Protein 8DLD (pdb70)

Structure (mmCIF, N/CA/C/O backbone):
data_8DLD
#
_entry.id   8DLD
#
_cell.length_a   62.550
_cell.length_b   49.880
_cell.length_c   76.820
_cell.angle_alpha   90.000
_cell.angle_beta   110.870
_cell.angle_gamma   90.000
#
_symmetry.space_group_name_H-M   'C 1 2 1'
#
loop_
_entity.id
_entity.type
_entity.pdbx_description
1 polymer 'Chalcone-flavonone isomerase family protein'
2 water water
#
loop_
_atom_site.group_PDB
_atom_site.id
_atom_site.type_symbol
_atom_site.label_atom_id
_atom_site.label_alt_id
_atom_site.label_comp_id
_atom_site.label_asym_id
_atom_site.label_entity_id
_atom_site.label_seq_id
_atom_site.pdbx_PDB_ins_code
_atom_site.Cartn_x
_atom_site.Cartn_y
_atom_site.Cartn_z
_atom_site.occupancy
_atom_site.B_iso_or_equiv
_atom_site.auth_seq_id
_atom_site.auth_comp_id
_atom_site.auth_asym_id
_atom_site.auth_atom_id
_atom_site.pdbx_PDB_model_num
ATOM 1 N N . PRO A 1 10 ? -19.20034 -0.80611 2.57263 1.000 73.87126 3 PRO A N 1
ATOM 2 C CA . PRO A 1 10 ? -19.28314 0.61952 2.25842 1.000 77.43675 3 PRO A CA 1
ATOM 3 C C . PRO A 1 10 ? -17.97682 1.33328 2.54413 1.000 68.26486 3 PRO A C 1
ATOM 4 O O . PRO A 1 10 ? -16.90815 0.73046 2.49111 1.000 68.26633 3 PRO A O 1
ATOM 8 N N . GLN A 1 11 ? -18.08915 2.62541 2.84205 1.000 56.34938 4 GLN A N 1
ATOM 9 C CA . GLN A 1 11 ? -16.96087 3.43907 3.25376 1.000 50.69971 4 GLN A CA 1
ATOM 10 C C . GLN A 1 11 ? -16.95642 3.71040 4.75652 1.000 49.50539 4 GLN A C 1
ATOM 11 O O . GLN A 1 11 ? -15.93463 4.13105 5.29863 1.000 40.15755 4 GLN A O 1
ATOM 17 N N . VAL A 1 12 ? -18.06380 3.47173 5.44530 1.000 55.90307 5 VAL A N 1
ATOM 18 C CA . VAL A 1 12 ? -18.16339 3.74987 6.87410 1.000 45.79367 5 VAL A CA 1
ATOM 19 C C . VAL A 1 12 ? -18.92474 2.60856 7.52349 1.000 47.58984 5 VAL A C 1
ATOM 20 O O . VAL A 1 12 ? -19.86941 2.06396 6.94145 1.000 49.66330 5 VAL A O 1
ATOM 32 N N . VAL A 1 13 ? -18.49470 2.23310 8.71961 1.000 50.23510 6 VAL A N 1
ATOM 33 C CA . VAL A 1 13 ? -19.04603 1.11012 9.46787 1.000 46.29151 6 VAL A CA 1
ATOM 34 C C . VAL A 1 13 ? -19.38089 1.61397 10.86460 1.000 42.28177 6 VAL A C 1
ATOM 35 O O . VAL A 1 13 ? -18.64655 2.43631 11.42751 1.000 41.38720 6 VAL A O 1
ATOM 48 N N . LYS A 1 14 ? -20.49606 1.13216 11.41259 1.000 48.43204 7 LYS A N 1
ATOM 49 C CA . LYS A 1 14 ? -20.91276 1.47287 12.76551 1.000 47.74201 7 LYS A CA 1
ATOM 50 C C . LYS A 1 14 ? -20.31710 0.45740 13.73110 1.000 42.71879 7 LYS A C 1
ATOM 51 O O . LYS A 1 14 ? -20.56678 -0.74700 13.60428 1.000 42.29819 7 LYS A O 1
ATOM 59 N N . VAL A 1 15 ? -19.53317 0.94015 14.69127 1.000 39.71814 8 VAL A N 1
ATOM 60 C CA . VAL A 1 15 ? -18.98868 0.11871 15.76072 1.000 38.09921 8 VAL A CA 1
ATOM 61 C C . VAL A 1 15 ? -19.46675 0.75630 17.05540 1.000 36.17811 8 VAL A C 1
ATOM 62 O O . VAL A 1 15 ? -18.98078 1.82920 17.44621 1.000 32.29938 8 VAL A O 1
ATOM 75 N N . GLU A 1 16 ? -20.43471 0.13876 17.70844 1.000 41.29802 9 GLU A N 1
ATOM 76 C CA . GLU A 1 16 ? -21.03078 0.72912 18.90222 1.000 34.75320 9 GLU A CA 1
ATOM 77 C C . GLU A 1 16 ? -21.60153 2.10818 18.57930 1.000 36.57280 9 GLU A C 1
ATOM 78 O O . GLU A 1 16 ? -21.39828 3.08506 19.30934 1.000 35.39525 9 GLU A O 1
ATOM 90 N N . ASP A 1 17 ? -22.29619 2.17838 17.43959 1.000 38.65729 10 ASP A N 1
ATOM 91 C CA . ASP A 1 17 ? -22.95387 3.40016 16.90086 1.000 40.72929 10 ASP A CA 1
ATOM 92 C C . ASP A 1 17 ? -21.91727 4.50514 16.65636 1.000 38.63819 10 ASP A C 1
ATOM 93 O O . ASP A 1 17 ? -22.32364 5.68363 16.61253 1.000 36.58878 10 ASP A O 1
ATOM 99 N N . ILE A 1 18 ? -20.63593 4.14747 16.50102 1.000 39.01690 11 ILE A N 1
ATOM 100 C CA . ILE A 1 18 ? -19.56016 5.08646 16.21865 1.000 32.63073 11 ILE A CA 1
ATOM 101 C C . ILE A 1 18 ? -19.07155 4.80579 14.80564 1.000 32.42737 11 ILE A C 1
ATOM 102 O O . ILE A 1 18 ? -18.92843 3.65060 14.40458 1.000 36.10954 11 ILE A O 1
ATOM 118 N N . ASP A 1 19 ? -18.83115 5.86140 14.05059 1.000 38.42559 12 ASP A N 1
ATOM 119 C CA . ASP A 1 19 ? -18.38668 5.70570 12.66850 1.000 40.71801 12 ASP A CA 1
ATOM 120 C C . ASP A 1 19 ? -16.91522 5.28935 12.62712 1.000 31.26293 12 ASP A C 1
ATOM 121 O O . ASP A 1 19 ? -16.05476 5.99581 13.16206 1.000 32.01262 12 ASP A O 1
ATOM 130 N N . PHE A 1 20 ? -16.64329 4.18107 11.94695 1.000 33.07942 13 PHE A N 1
ATOM 131 C CA . PHE A 1 20 ? -15.29498 3.76032 11.60864 1.000 34.74564 13 PHE A CA 1
ATOM 132 C C . PHE A 1 20 ? -15.14967 3.68816 10.09762 1.000 33.38936 13 PHE A C 1
ATOM 133 O O . PHE A 1 20 ? -15.87815 2.94575 9.44665 1.000 37.10219 13 PHE A O 1
ATOM 150 N N . ALA A 1 21 ? -14.18780 4.42879 9.55548 1.000 32.22935 14 ALA A N 1
ATOM 151 C CA . ALA A 1 21 ? -13.90540 4.32086 8.12343 1.000 34.49486 14 ALA A CA 1
ATOM 152 C C . ALA A 1 21 ? -13.44397 2.91408 7.76243 1.000 39.79930 14 ALA A C 1
ATOM 153 O O . ALA A 1 21 ? -12.73882 2.25255 8.52466 1.000 32.09346 14 ALA A O 1
ATOM 160 N N . THR A 1 22 ? -13.80707 2.46960 6.55501 1.000 37.66755 15 THR A N 1
ATOM 161 C CA . THR A 1 22 ? -13.34979 1.15773 6.10693 1.000 34.25406 15 THR A CA 1
ATOM 162 C C . THR A 1 22 ? -11.91809 1.19292 5.59217 1.000 35.80452 15 THR A C 1
ATOM 163 O O . THR A 1 22 ? -11.26690 0.14164 5.55676 1.000 36.52657 15 THR A O 1
ATOM 174 N N . LYS A 1 23 ? -11.41464 2.36817 5.21388 1.000 38.74844 16 LYS A N 1
ATOM 175 C CA . LYS A 1 23 ? -10.01703 2.55248 4.87001 1.000 39.61051 16 LYS A CA 1
ATOM 176 C C . LYS A 1 23 ? -9.48307 3.78372 5.58765 1.000 38.28676 16 LYS A C 1
ATOM 177 O O . LYS A 1 23 ? -10.20710 4.76107 5.79016 1.000 38.47639 16 LYS A O 1
ATOM 196 N N . PHE A 1 24 ? -8.17991 3.77248 5.88200 1.000 34.94079 17 PHE A N 1
ATOM 197 C CA . PHE A 1 24 ? -7.60552 4.72398 6.83487 1.000 39.27706 17 PHE A CA 1
ATOM 198 C C . PHE A 1 24 ? -6.08959 4.73562 6.71309 1.000 33.75728 17 PHE A C 1
ATOM 199 O O . PHE A 1 24 ? -5.45640 3.69234 6.70368 1.000 32.24290 17 PHE A O 1
ATOM 216 N N . THR A 1 25 ? -5.53303 5.95019 6.63874 1.000 35.07369 18 THR A N 1
ATOM 217 C CA . THR A 1 25 ? -4.07821 6.14593 6.71183 1.000 35.27811 18 THR A CA 1
ATOM 218 C C . THR A 1 25 ? -3.74027 6.78449 8.04309 1.000 35.42473 18 THR A C 1
ATOM 219 O O . THR A 1 25 ? -4.16646 7.92020 8.27231 1.000 33.78041 18 THR A O 1
ATOM 225 N N . PRO A 1 26 ? -3.00806 6.13312 8.94529 1.000 31.47155 19 PRO A N 1
ATOM 226 C CA . PRO A 1 26 ? -2.74109 6.74758 10.25962 1.000 29.71267 19 PRO A CA 1
ATOM 227 C C . PRO A 1 26 ? -1.93765 8.02035 10.08109 1.000 33.36810 19 PRO A C 1
ATOM 228 O O . PRO A 1 26 ? -1.33743 8.22811 9.02060 1.000 33.26373 19 PRO A O 1
ATOM 239 N N . PRO A 1 27 ? -1.84507 8.84937 11.11532 1.000 29.09518 20 PRO A N 1
ATOM 240 C CA . PRO A 1 27 ? -1.04254 10.08321 11.02082 1.000 32.26666 20 PRO A CA 1
ATOM 241 C C . PRO A 1 27 ? 0.40057 9.81252 10.62633 1.000 38.78532 20 PRO A C 1
ATOM 242 O O . PRO A 1 27 ? 1.06884 8.96280 11.20373 1.000 33.04568 20 PRO A O 1
ATOM 253 N N . THR A 1 28 ? 0.87220 10.56720 9.63542 1.000 39.09767 21 THR A N 1
ATOM 254 C CA . THR A 1 28 ? 2.22000 10.49626 9.07680 1.000 38.83644 21 THR A CA 1
ATOM 255 C C . THR A 1 28 ? 2.52517 9.17200 8.38681 1.000 33.28879 21 THR A C 1
ATOM 256 O O . THR A 1 28 ? 3.68128 8.91102 8.02645 1.000 39.98740 21 THR A O 1
ATOM 267 N N . GLY A 1 29 ? 1.53104 8.32369 8.19206 1.000 35.41984 22 GLY A N 1
ATOM 268 C CA . GLY A 1 29 ? 1.78615 7.06641 7.53903 1.000 32.51241 22 GLY A CA 1
ATOM 269 C C . GLY A 1 29 ? 1.74122 7.20402 6.02293 1.000 38.28484 22 GLY A C 1
ATOM 270 O O . GLY A 1 29 ? 1.10491 8.11383 5.49746 1.000 32.43482 22 GLY A O 1
ATOM 272 N N . SER A 1 30 ? 2.40796 6.26520 5.35042 1.000 35.06659 23 SER A N 1
ATOM 273 C CA . SER A 1 30 ? 2.50426 6.22903 3.89740 1.000 39.06901 23 SER A CA 1
ATOM 274 C C . SER A 1 30 ? 1.55109 5.23339 3.27276 1.000 43.48868 23 SER A C 1
ATOM 275 O O . SER A 1 30 ? 1.56064 5.07833 2.05389 1.000 42.63244 23 SER A O 1
ATOM 283 N N . THR A 1 31 ? 0.75330 4.53217 4.07078 1.000 35.42604 24 THR A N 1
ATOM 284 C CA . THR A 1 31 ? 0.09040 3.34897 3.57116 1.000 30.54929 24 THR A CA 1
ATOM 285 C C . THR A 1 31 ? -1.34730 3.28570 4.00895 1.000 37.89340 24 THR A C 1
ATOM 286 O O . THR A 1 31 ? -1.63783 3.40241 5.19699 1.000 35.42799 24 THR A O 1
ATOM 297 N N . GLU A 1 32 ? -2.21654 3.06084 3.03659 1.000 35.19885 25 GLU A N 1
ATOM 298 C CA . GLU A 1 32 ? -3.64021 2.89644 3.30746 1.000 35.34936 25 GLU A CA 1
ATOM 299 C C . GLU A 1 32 ? -3.90833 1.53768 3.93479 1.000 35.47144 25 GLU A C 1
ATOM 300 O O . GLU A 1 32 ? -3.51240 0.49166 3.39450 1.000 36.71107 25 GLU A O 1
ATOM 312 N N . LEU A 1 33 ? -4.60474 1.53189 5.07715 1.000 34.31623 26 LEU A N 1
ATOM 313 C CA . LEU A 1 33 ? -4.93596 0.28610 5.75641 1.000 31.01368 26 LEU A CA 1
ATOM 314 C C . LEU A 1 33 ? -6.43868 0.01932 5.70141 1.000 29.57778 26 LEU A C 1
ATOM 315 O O . LEU A 1 33 ? -7.26372 0.94443 5.76502 1.000 34.50083 26 LEU A O 1
ATOM 331 N N . ASP A 1 34 ? -6.79630 -1.24622 5.55370 1.000 32.68549 27 ASP A N 1
ATOM 332 C CA . ASP A 1 34 ? -8.19392 -1.61790 5.47274 1.000 32.15065 27 ASP A CA 1
ATOM 333 C C . ASP A 1 34 ? -8.67179 -1.98523 6.86631 1.000 33.15123 27 ASP A C 1
ATOM 334 O O . ASP A 1 34 ? -7.87782 -2.47862 7.65534 1.000 30.03977 27 ASP A O 1
ATOM 343 N N . LEU A 1 35 ? -9.96683 -1.83950 7.10984 1.000 32.65112 28 LEU A N 1
ATOM 344 C CA . LEU A 1 35 ? -10.60867 -2.29415 8.35557 1.000 30.51726 28 LEU A CA 1
ATOM 345 C C . LEU A 1 35 ? -10.80600 -3.79046 8.26298 1.000 34.82037 28 LEU A C 1
ATOM 346 O O . LEU A 1 35 ? -11.54387 -4.28606 7.40479 1.000 36.80229 28 LEU A O 1
ATOM 362 N N . ILE A 1 36 ? -10.10971 -4.53191 9.11328 1.000 29.43673 29 ILE A N 1
ATOM 363 C CA . ILE A 1 36 ? -10.20706 -5.98305 9.08160 1.000 28.34621 29 ILE A CA 1
ATOM 364 C C . ILE A 1 36 ? -11.28799 -6.48545 10.04459 1.000 32.58565 29 ILE A C 1
ATOM 365 O O . ILE A 1 36 ? -12.07415 -7.37566 9.69778 1.000 37.50509 29 ILE A O 1
ATOM 381 N N . GLY A 1 37 ? -11.33398 -5.95443 11.27115 1.000 33.39555 30 GLY A N 1
ATOM 382 C CA . GLY A 1 37 ? -12.30699 -6.36467 12.27301 1.000 29.41944 30 GLY A CA 1
ATOM 383 C C . GLY A 1 37 ? -12.49774 -5.26099 13.29314 1.000 30.11197 30 GLY A C 1
ATOM 384 O O . GLY A 1 37 ? -11.72079 -4.30801 13.38590 1.000 26.59913 30 GLY A O 1
ATOM 388 N N . TYR A 1 38 ? -13.57719 -5.40456 14.06081 1.000 30.26563 31 TYR A N 1
ATOM 389 C CA . TYR A 1 38 ? -13.90783 -4.39906 15.06310 1.000 23.90334 31 TYR A CA 1
ATOM 390 C C . TYR A 1 38 ? -14.66349 -5.05791 16.22006 1.000 28.57572 31 TYR A C 1
ATOM 391 O O . TYR A 1 38 ? -15.20026 -6.16462 1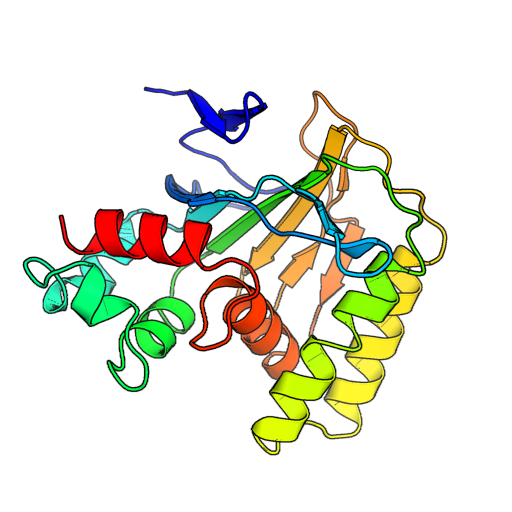6.11931 1.000 30.15468 31 TYR A O 1
ATOM 402 N N . GLY A 1 39 ? -14.66673 -4.35694 17.32745 1.000 25.11712 32 GLY A N 1
ATOM 403 C CA . GLY A 1 39 ? -15.28152 -4.87360 18.52922 1.000 24.83975 32 GLY A CA 1
ATOM 404 C C . GLY A 1 39 ? -15.20118 -3.82256 19.59925 1.000 23.69015 32 GLY A C 1
ATOM 405 O O . GLY A 1 39 ? -15.17371 -2.61777 19.33018 1.000 24.52636 32 GLY A O 1
ATOM 409 N N . ASN A 1 40 ? -15.20002 -4.28146 20.85266 1.000 27.93318 33 ASN A N 1
ATOM 410 C CA . ASN A 1 40 ? -15.21349 -3.36549 21.97886 1.000 21.11396 33 ASN A CA 1
ATOM 411 C C . ASN A 1 40 ? -14.29032 -3.90748 23.05287 1.000 23.09850 33 ASN A C 1
ATOM 412 O O . ASN A 1 40 ? -13.90699 -5.06805 23.04469 1.000 22.84315 33 ASN A O 1
ATOM 423 N N . THR A 1 41 ? -13.88388 -3.01922 23.95388 1.000 22.51819 34 THR A N 1
ATOM 424 C CA . THR A 1 41 ? -13.18379 -3.43937 25.14589 1.000 18.04521 34 THR A CA 1
ATOM 425 C C . THR A 1 41 ? -14.05468 -3.00232 26.34495 1.000 19.34186 34 THR A C 1
ATOM 426 O O . THR A 1 41 ? -14.98968 -2.21154 26.17973 1.000 22.28745 34 THR A O 1
ATOM 437 N N . GLY A 1 42 ? -13.71350 -3.50990 27.51823 1.000 21.19902 35 GLY A N 1
ATOM 438 C CA . GLY A 1 42 ? -14.58112 -3.32889 28.67151 1.000 21.41431 35 GLY A CA 1
ATOM 439 C C . GLY A 1 42 ? -13.87218 -2.73901 29.87963 1.000 24.15143 35 GLY A C 1
ATOM 440 O O . GLY A 1 42 ? -12.66336 -2.56759 29.90786 1.000 18.21011 35 GLY A O 1
ATOM 444 N N A MET A 1 43 ? -14.69206 -2.40608 30.87276 0.490 22.32098 36 MET A N 1
ATOM 445 N N B MET A 1 43 ? -14.69405 -2.41508 30.87476 0.510 22.32030 36 MET A N 1
ATOM 446 C CA A MET A 1 43 ? -14.23580 -2.04039 32.20120 0.490 21.68487 36 MET A CA 1
ATOM 447 C CA B MET A 1 43 ? -14.23981 -2.03239 32.20220 0.510 21.67922 36 MET A CA 1
ATOM 448 C C A MET A 1 43 ? -15.24061 -2.64669 33.18025 0.490 22.45131 36 MET A C 1
ATOM 449 C C B MET A 1 43 ? -15.25764 -2.62071 33.17823 0.510 22.45079 36 MET A C 1
ATOM 450 O O A MET A 1 43 ? -16.22810 -3.27018 32.77030 0.490 23.32722 36 MET A O 1
ATOM 451 O O B MET A 1 43 ? -16.26217 -3.20622 32.76826 0.510 23.34551 36 MET A O 1
ATOM 478 N N . GLU A 1 44 ? -14.97213 -2.49124 34.47097 1.000 22.89585 37 GLU A N 1
ATOM 479 C CA . GLU A 1 44 ? -15.90306 -2.97644 35.47288 1.000 22.51215 37 GLU A CA 1
ATOM 480 C C . GLU A 1 44 ? -15.96864 -1.96952 36.60503 1.000 23.99337 37 GLU A C 1
ATOM 481 O O . GLU A 1 44 ? -14.98123 -1.31010 36.91894 1.000 22.90929 37 GLU A O 1
ATOM 493 N N . ILE A 1 45 ? -17.13940 -1.89831 37.23556 1.000 23.03987 38 ILE A N 1
ATOM 494 C CA . ILE A 1 45 ? -17.29553 -1.21937 38.51104 1.000 22.86616 38 ILE A CA 1
ATOM 495 C C . ILE A 1 45 ? -17.96190 -2.22532 39.44427 1.000 25.27682 38 ILE A C 1
ATOM 496 O O . ILE A 1 45 ? -19.09455 -2.63183 39.20420 1.000 25.35057 38 ILE A O 1
ATOM 512 N N . GLU A 1 46 ? -17.24889 -2.63858 40.48727 1.000 23.75232 39 GLU A N 1
ATOM 513 C CA . GLU A 1 46 ? -17.76731 -3.56729 41.49735 1.000 27.03616 39 GLU A CA 1
ATOM 514 C C . GLU A 1 46 ? -18.45026 -4.76564 40.85475 1.000 30.03344 39 GLU A C 1
ATOM 515 O O . GLU A 1 46 ? -19.56063 -5.15260 41.21765 1.000 29.12634 39 GLU A O 1
ATOM 527 N N . THR A 1 47 ? -17.72502 -5.37762 39.92991 1.000 27.31741 40 THR A N 1
ATOM 528 C CA . THR A 1 47 ? -18.04006 -6.57068 39.13712 1.000 26.49957 40 THR A CA 1
ATOM 529 C C . THR A 1 47 ? -19.02793 -6.30480 38.01639 1.000 26.79394 40 THR A C 1
ATOM 530 O O . THR A 1 47 ? -19.22430 -7.21374 37.20129 1.000 29.38677 40 THR A O 1
ATOM 541 N N . VAL A 1 48 ? -19.56937 -5.11755 37.87562 1.000 25.66176 41 VAL A N 1
ATOM 542 C CA . VAL A 1 48 ? -20.49221 -4.87657 36.78188 1.000 25.30926 41 VAL A CA 1
ATOM 543 C C . VAL A 1 48 ? -19.71623 -4.55880 35.49521 1.000 27.86106 41 VAL A C 1
ATOM 544 O O . VAL A 1 48 ? -18.87527 -3.66185 35.47899 1.000 26.14349 41 VAL A O 1
ATOM 557 N N . GLU A 1 49 ? -20.04497 -5.25812 34.42599 1.000 25.26403 42 GLU A N 1
ATOM 558 C CA . GLU A 1 49 ? -19.35180 -5.10946 33.12950 1.000 24.20851 42 GLU A CA 1
ATOM 559 C C . GLU A 1 49 ? -19.92555 -3.93681 32.34877 1.000 27.46283 42 GLU A C 1
ATOM 560 O O . GLU A 1 49 ? -21.13778 -3.81235 32.17427 1.000 26.87776 42 GLU A O 1
ATOM 572 N N . ILE A 1 50 ? -19.04280 -3.06221 31.86855 1.000 25.74755 43 ILE A N 1
ATOM 573 C CA . ILE A 1 50 ? -19.43056 -1.84829 31.15068 1.000 24.82698 43 ILE A CA 1
ATOM 574 C C . ILE A 1 50 ? -18.57732 -1.75342 29.88016 1.000 23.04462 43 ILE A C 1
ATOM 575 O O . ILE A 1 50 ? -17.38891 -2.11005 29.88187 1.000 22.05468 43 ILE A O 1
ATOM 591 N N . ARG A 1 51 ? -19.19539 -1.30309 28.79108 1.000 22.81519 44 ARG A N 1
ATOM 592 C CA . ARG A 1 51 ? -18.46426 -1.10334 27.54053 1.000 25.72850 44 ARG A CA 1
ATOM 593 C C . ARG A 1 51 ? -17.61465 0.15975 27.66999 1.000 22.43007 44 ARG A C 1
ATOM 594 O O . ARG A 1 51 ? -18.09761 1.19758 28.11332 1.000 23.27301 44 ARG A O 1
ATOM 615 N N . PHE A 1 52 ? -16.31364 0.02199 27.37945 1.000 19.30760 45 PHE A N 1
ATOM 616 C CA . PHE A 1 52 ? -15.31670 1.06036 27.63603 1.000 18.99768 45 PHE A CA 1
ATOM 617 C C . PHE A 1 52 ? -14.84615 1.75979 26.35917 1.000 18.54154 45 PHE A C 1
ATOM 618 O O . PHE A 1 52 ? -14.77061 3.01083 26.31403 1.000 21.00800 45 PHE A O 1
ATOM 635 N N . THR A 1 53 ? -14.48679 0.98730 25.33767 1.000 21.98577 46 THR A N 1
ATOM 636 C CA . THR A 1 53 ? -14.10711 1.58464 24.08495 1.000 20.12048 46 THR A CA 1
ATOM 637 C C . THR A 1 53 ? -14.71580 0.79992 22.92595 1.000 20.23430 46 THR A C 1
ATOM 638 O O . THR A 1 53 ? -15.09340 -0.36541 23.04116 1.000 22.80700 46 THR A O 1
ATOM 649 N N . ALA A 1 54 ? -14.78217 1.47883 21.76638 1.000 22.38338 47 ALA A N 1
ATOM 650 C CA . ALA A 1 54 ? -14.97610 0.84448 20.48304 1.000 25.48718 47 ALA A CA 1
ATOM 651 C C . ALA A 1 54 ? -13.58828 0.72953 19.86843 1.000 20.67125 47 ALA A C 1
ATOM 652 O O . ALA A 1 54 ? -12.77424 1.63861 20.02422 1.000 21.53131 47 ALA A O 1
ATOM 659 N N A ILE A 1 55 ? -13.34432 -0.40377 19.20230 0.550 21.29972 48 ILE A N 1
ATOM 660 N N B ILE A 1 55 ? -13.30134 -0.37872 19.20226 0.450 21.32013 48 ILE A N 1
ATOM 661 C CA A ILE A 1 55 ? -12.05222 -0.73578 18.64094 0.550 22.60384 48 ILE A CA 1
ATOM 662 C CA B ILE A 1 55 ? -11.96440 -0.56966 18.66175 0.450 22.41688 48 ILE A CA 1
ATOM 663 C C A ILE A 1 55 ? -12.21657 -1.08526 17.17233 0.550 24.56489 48 ILE A C 1
ATOM 664 C C B ILE A 1 55 ? -12.05340 -1.18698 17.27833 0.450 24.54241 4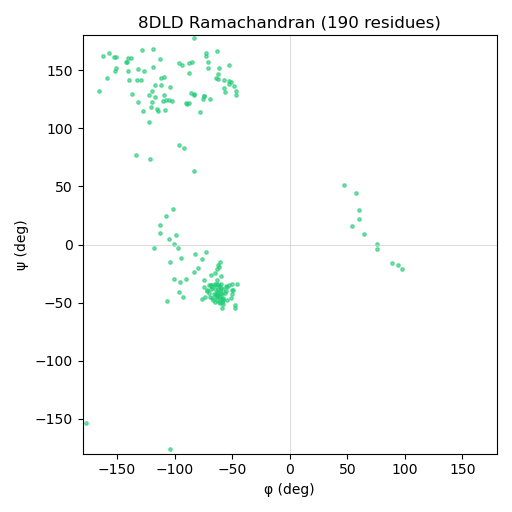8 ILE A C 1
ATOM 665 O O A ILE A 1 55 ? -13.10887 -1.85861 16.80446 0.550 24.453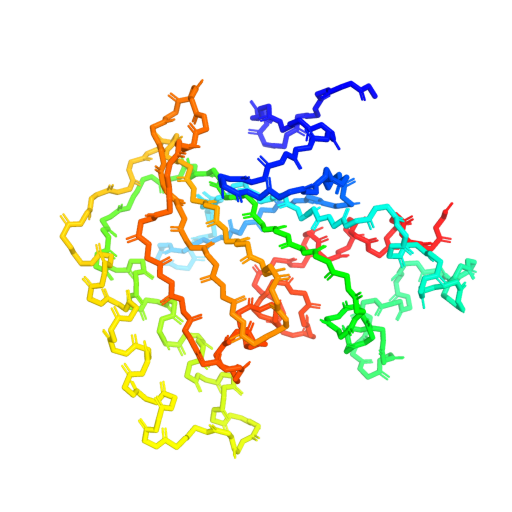85 48 ILE A O 1
ATOM 666 O O B ILE A 1 55 ? -12.72732 -2.20592 17.08557 0.450 23.35988 48 ILE A O 1
ATOM 679 N N . GLY A 1 56 ? -11.25849 -0.64286 16.36245 1.000 25.40685 49 GLY A N 1
ATOM 680 C CA . GLY A 1 56 ? -11.18465 -1.10898 14.99782 1.000 28.19798 49 GLY A CA 1
ATOM 681 C C . GLY A 1 56 ? -9.74440 -1.46962 14.65941 1.000 25.27462 49 GLY A C 1
ATOM 682 O O . GLY A 1 56 ? -8.80015 -0.70931 14.91626 1.000 23.82146 49 GLY A O 1
ATOM 686 N N . PHE A 1 57 ? -9.58436 -2.64195 14.07335 1.000 24.73911 50 PHE A N 1
ATOM 687 C CA . PHE A 1 57 ? -8.27692 -3.17275 13.72715 1.000 24.90697 50 PHE A CA 1
ATOM 688 C C . PHE A 1 57 ? -8.09185 -3.03686 12.21694 1.000 25.47712 50 PHE A C 1
ATOM 689 O O . PHE A 1 57 ? -8.92367 -3.52749 11.45179 1.000 28.71371 50 PHE A O 1
ATOM 706 N N . TYR A 1 58 ? -7.01981 -2.37297 11.82881 1.000 26.19829 51 TYR A N 1
ATOM 707 C CA . TYR A 1 58 ? -6.72087 -2.06986 10.42439 1.000 26.36442 51 TYR A CA 1
ATOM 708 C C . TYR A 1 58 ? -5.40435 -2.70670 10.01828 1.000 27.26020 51 TYR A C 1
ATOM 709 O O . TYR A 1 58 ? -4.48976 -2.85794 10.82995 1.000 25.68258 51 TYR A O 1
ATOM 727 N N . ALA A 1 59 ? -5.27065 -3.01167 8.74048 1.000 29.41117 52 ALA A N 1
ATOM 728 C CA . ALA A 1 59 ? -4.02521 -3.59463 8.29136 1.000 28.77439 52 ALA A CA 1
ATOM 729 C C . ALA A 1 59 ? -3.94515 -3.44387 6.77618 1.000 30.98572 52 ALA A C 1
ATOM 730 O O . ALA A 1 59 ? -4.94780 -3.17460 6.11346 1.000 31.41432 52 ALA A O 1
ATOM 737 N N . GLU A 1 60 ? -2.75726 -3.58096 6.25470 1.000 34.96661 53 GLU A N 1
ATOM 738 C CA . GLU A 1 60 ? -2.60902 -3.56907 4.79061 1.000 33.17436 53 GLU A CA 1
ATOM 739 C C . GLU A 1 60 ? -3.49304 -4.67460 4.21003 1.000 39.36094 53 GLU A C 1
ATOM 740 O O . GLU A 1 60 ? -3.50348 -5.80115 4.73903 1.000 37.52927 53 GLU A O 1
ATOM 752 N N . PRO A 1 61 ? -4.25791 -4.39642 3.14318 1.000 37.61819 54 PRO A N 1
ATOM 753 C CA . PRO A 1 61 ? -5.11103 -5.42893 2.54152 1.000 43.02710 54 PRO A CA 1
ATOM 754 C C . PRO A 1 61 ? -4.43359 -6.77033 2.33935 1.000 44.75904 54 PRO A C 1
ATOM 755 O O . PRO A 1 61 ? -5.09635 -7.80601 2.43660 1.000 43.62254 54 PRO A O 1
ATOM 766 N N . SER A 1 62 ? -3.12676 -6.75309 2.04067 1.000 39.21893 55 SER A N 1
ATOM 767 C CA . SER A 1 62 ? -2.41346 -7.99850 1.77840 1.000 43.19293 55 SER A CA 1
ATOM 768 C C . SER A 1 62 ? -2.41676 -8.95047 2.96124 1.000 41.71884 55 SER A C 1
ATOM 769 O O . SER A 1 62 ? -2.17049 -10.14134 2.77816 1.000 39.54911 55 SER A O 1
ATOM 777 N N . ILE A 1 63 ? -2.68770 -8.46470 4.18195 1.000 39.08728 56 ILE A N 1
ATOM 778 C CA . ILE A 1 63 ? -2.65407 -9.37667 5.31974 1.000 35.17137 56 ILE A CA 1
ATOM 779 C C . ILE A 1 63 ? -3.48881 -10.60989 5.01824 1.000 35.46702 56 ILE A C 1
ATOM 780 O O . ILE A 1 63 ? -3.15631 -11.71814 5.44805 1.000 38.12679 56 ILE A O 1
ATOM 796 N N . SER A 1 64 ? -4.57239 -10.43581 4.25964 1.000 38.21890 57 SER A N 1
ATOM 797 C CA . SER A 1 64 ? -5.38033 -11.56614 3.79805 1.000 42.28006 57 SER A CA 1
ATOM 798 C C . SER A 1 64 ? -4.54243 -12.64677 3.12857 1.000 49.49143 57 SER A C 1
ATOM 799 O O . SER A 1 64 ? -4.70792 -13.83872 3.40670 1.000 50.88580 57 SER A O 1
ATOM 807 N N . GLU A 1 65 ? -3.63834 -12.24951 2.23376 1.000 44.08135 58 GLU A N 1
ATOM 808 C CA . GLU A 1 65 ? -2.83057 -13.23621 1.52521 1.000 44.47014 58 GLU A CA 1
ATOM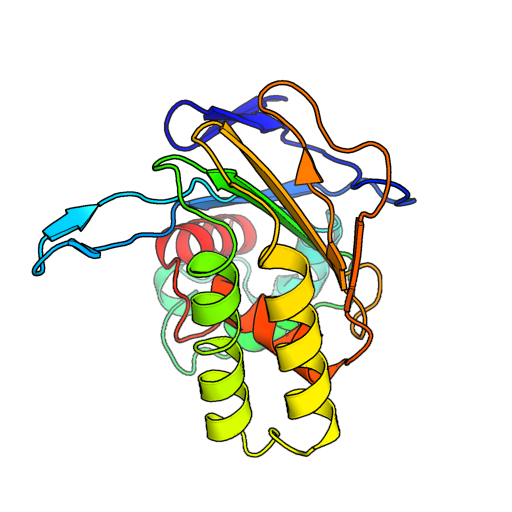 809 C C . GLU A 1 65 ? -1.75842 -13.83819 2.41520 1.000 47.32159 58 GLU A C 1
ATOM 810 O O . GLU A 1 65 ? -1.42712 -15.02192 2.28707 1.000 48.91155 58 GLU A O 1
ATOM 822 N N . HIS A 1 66 ? -1.17488 -13.03974 3.30820 1.000 43.62341 59 HIS A N 1
ATOM 823 C CA . HIS A 1 66 ? -0.22072 -13.63983 4.23124 1.000 50.80899 59 HIS A CA 1
ATOM 824 C C . HIS A 1 66 ? -0.88304 -14.73187 5.05554 1.000 42.76131 59 HIS A C 1
ATOM 825 O O . HIS A 1 66 ? -0.21473 -15.67571 5.49803 1.000 50.85221 59 HIS A O 1
ATOM 839 N N . LEU A 1 67 ? -2.19606 -14.62820 5.25712 1.000 42.25410 60 LEU A N 1
ATOM 840 C CA . LEU A 1 67 ? -2.92654 -15.59134 6.06233 1.000 41.99563 60 LEU A CA 1
ATOM 841 C C . LEU A 1 67 ? -3.80792 -16.50609 5.22159 1.000 47.52038 60 LEU A C 1
ATOM 842 O O . LEU A 1 67 ? -4.77903 -17.05475 5.74056 1.000 41.77296 60 LEU A O 1
ATOM 858 N N . GLN A 1 68 ? -3.46736 -16.69683 3.93558 1.000 49.40426 61 GLN A N 1
ATOM 859 C CA . GLN A 1 68 ? -4.26387 -17.52754 3.02671 1.000 55.92242 61 GLN A CA 1
ATOM 860 C C . GLN A 1 68 ? -4.59699 -18.89140 3.62408 1.000 46.34892 61 GLN A C 1
ATOM 861 O O . GLN A 1 68 ? -5.71651 -19.38783 3.46409 1.000 49.50374 61 GLN A O 1
ATOM 875 N N . LYS A 1 69 ? -3.63694 -19.48867 4.33512 1.000 53.18097 62 LYS A N 1
ATOM 876 C CA . LYS A 1 69 ? -3.76713 -20.85139 4.82638 1.000 49.78524 62 LYS A CA 1
ATOM 877 C C . LYS A 1 69 ? -4.93441 -21.05390 5.78115 1.000 59.05801 62 LYS A C 1
ATOM 878 O O . LYS A 1 69 ? -5.27293 -22.20402 6.08534 1.000 56.63128 62 LYS A O 1
ATOM 897 N N . TRP A 1 70 ? -5.51438 -19.97210 6.31550 1.000 57.21079 63 TRP A N 1
ATOM 898 C CA . TRP A 1 70 ? -6.64680 -20.07360 7.22717 1.000 53.11444 63 TRP A CA 1
ATOM 899 C C . TRP A 1 70 ? -7.97832 -19.93175 6.51672 1.000 53.20881 63 TRP A C 1
ATOM 900 O O . TRP A 1 70 ? -9.02173 -20.17742 7.13147 1.000 57.87870 63 TRP A O 1
ATOM 921 N N . LYS A 1 71 ? -7.96445 -19.50985 5.25434 1.000 57.97166 64 LYS A N 1
ATOM 922 C CA . LYS A 1 71 ? -9.19595 -19.41694 4.48789 1.000 61.25803 64 LYS A CA 1
ATOM 923 C C . LYS A 1 71 ? -9.93537 -20.74169 4.60043 1.000 66.00931 64 LYS A C 1
ATOM 924 O O . LYS A 1 71 ? -9.32113 -21.81096 4.62505 1.000 61.81056 64 LYS A O 1
ATOM 943 N N . GLY A 1 72 ? -11.25439 -20.66308 4.74503 1.000 71.23063 65 GLY A N 1
ATOM 944 C CA . GLY A 1 72 ? -12.07499 -21.84495 4.82448 1.000 74.86484 65 GLY A CA 1
ATOM 945 C C . GLY A 1 72 ? -12.03646 -22.58975 6.14312 1.000 80.16857 65 GLY A C 1
ATOM 946 O O . GLY A 1 72 ? -12.68920 -23.63741 6.25437 1.000 88.86262 65 GLY A O 1
ATOM 950 N N . THR A 1 73 ? -11.26550 -22.10598 7.15030 1.000 66.40911 66 THR A N 1
ATOM 951 C CA . THR A 1 73 ? -11.44614 -22.70803 8.46692 1.000 66.11248 66 THR A CA 1
ATOM 952 C C . THR A 1 73 ? -12.56559 -21.98767 9.21486 1.000 66.32741 66 THR A C 1
ATOM 953 O O . THR A 1 73 ? -12.78907 -20.79310 9.00993 1.000 64.79718 66 THR A O 1
ATOM 959 N N . PRO A 1 74 ? -13.32336 -22.67780 10.05985 1.000 69.93524 67 PRO A N 1
ATOM 960 C CA . PRO A 1 74 ? -14.30175 -21.97019 10.88973 1.000 63.47678 67 PRO A CA 1
ATOM 961 C C . PRO A 1 74 ? -13.62555 -20.90167 11.73745 1.000 58.84681 67 PRO A C 1
ATOM 962 O O . PRO A 1 74 ? -12.51907 -21.08995 12.24305 1.000 60.17455 67 PRO A O 1
ATOM 967 N N . SER A 1 75 ? -14.31378 -19.76533 11.88380 1.000 63.48813 68 SER A N 1
ATOM 968 C CA . SER A 1 75 ? -13.86351 -18.72600 12.80566 1.000 58.18813 68 SER A CA 1
ATOM 969 C C . SER A 1 75 ? -13.56315 -19.29845 14.18301 1.000 59.71753 68 SER A C 1
ATOM 970 O O . SER A 1 75 ? -12.55024 -18.94474 14.80418 1.000 53.17251 68 SER A O 1
ATOM 975 N N . SER A 1 76 ? -14.42487 -20.19401 14.67124 1.000 55.30405 69 SER A N 1
ATOM 976 C CA . SER A 1 76 ? -14.27757 -20.71866 16.02462 1.000 54.75053 69 SER A CA 1
ATOM 977 C C . SER A 1 76 ? -12.98559 -21.49803 16.18965 1.000 50.06095 69 SER A C 1
ATOM 978 O O . SER A 1 76 ? -12.42498 -21.54341 17.29140 1.000 54.91245 69 SER A O 1
ATOM 986 N N . ASN A 1 77 ? -12.51040 -22.13742 15.11797 1.000 58.16732 70 ASN A N 1
ATOM 987 C CA . ASN A 1 77 ? -11.20365 -22.77888 15.15587 1.000 55.14604 70 ASN A CA 1
ATOM 988 C C . ASN A 1 77 ? -10.10572 -21.74944 15.35940 1.000 52.10426 70 ASN A C 1
ATOM 989 O O . ASN A 1 77 ? -9.16307 -21.97268 16.12912 1.000 47.29486 70 ASN A O 1
ATOM 996 N N . LEU A 1 78 ? -10.20939 -20.61518 14.65346 1.000 50.21095 71 LEU A N 1
ATOM 997 C CA . LEU A 1 78 ? -9.11351 -19.65094 14.62205 1.000 46.67301 71 LEU A CA 1
ATOM 998 C C . LEU A 1 78 ? -8.85047 -19.07343 16.00741 1.000 39.14829 71 LEU A C 1
ATOM 999 O O . LEU A 1 78 ? -7.70030 -19.02270 16.45978 1.000 39.49042 71 LEU A O 1
ATOM 1015 N N . VAL A 1 79 ? -9.91261 -18.64204 16.69958 1.000 44.51530 72 VAL A N 1
ATOM 1016 C CA . VAL A 1 79 ? -9.73572 -17.97370 17.99190 1.000 42.57822 72 VAL A CA 1
ATOM 1017 C C . VAL A 1 79 ? -9.41804 -18.93635 19.12058 1.000 44.05654 72 VAL A C 1
ATOM 1018 O O . VAL A 1 79 ? -8.99399 -18.49891 20.19598 1.000 38.00560 72 VAL A O 1
ATOM 1031 N N . GLU A 1 80 ? -9.58565 -20.23773 18.90881 1.000 44.10118 73 GLU A N 1
ATOM 1032 C CA . GLU A 1 80 ? -9.33401 -21.19050 19.97452 1.000 50.05369 73 GLU A CA 1
ATOM 1033 C C . GLU A 1 80 ? -7.86683 -21.16746 20.38276 1.000 42.72446 73 GLU A C 1
ATOM 1034 O O . GLU A 1 80 ? -6.97843 -21.01716 19.55117 1.000 42.26390 73 GLU A O 1
ATOM 1046 N N . ASP A 1 81 ? -7.61397 -21.33502 21.68377 1.000 40.25667 74 ASP A N 1
ATOM 1047 C CA . ASP A 1 81 ? -6.23869 -21.37002 22.15710 1.000 44.20283 74 ASP A CA 1
ATOM 1048 C C . ASP A 1 81 ? -5.43292 -22.39280 21.36359 1.000 49.80071 74 ASP A C 1
ATOM 1049 O O . ASP A 1 81 ? -5.97706 -23.36688 20.84073 1.000 52.19111 74 ASP A O 1
ATOM 1058 N N . ASP A 1 82 ? -4.12320 -22.17134 21.30373 1.000 46.15439 75 ASP A N 1
ATOM 1059 C CA . ASP A 1 82 ? -3.17150 -23.06881 20.65803 1.000 50.49572 75 ASP A CA 1
ATOM 1060 C C . ASP A 1 82 ? -3.53087 -23.38550 19.21149 1.000 50.12753 75 ASP A C 1
ATOM 1061 O O . ASP A 1 82 ? -3.01704 -24.35840 18.64909 1.000 46.98013 75 ASP A O 1
ATOM 1070 N N . SER A 1 83 ? -4.42808 -22.60407 18.59927 1.000 46.92838 76 SER A N 1
ATOM 1071 C CA . SER A 1 83 ? -4.71758 -22.80365 17.17959 1.000 51.17428 76 SER A CA 1
ATOM 1072 C C . SER A 1 83 ? -3.52346 -22.42103 16.32064 1.000 48.57518 76 SER A C 1
ATOM 1073 O O . SER A 1 83 ? -3.36645 -22.92183 15.20300 1.000 46.61609 76 SER A O 1
ATOM 1081 N N . GLY A 1 84 ? -2.67124 -21.51560 16.83141 1.000 44.45837 77 GLY A N 1
ATOM 1082 C CA . GLY A 1 84 ? -1.58528 -20.94200 16.08436 1.000 41.08450 77 GLY A CA 1
ATOM 1083 C C . GLY A 1 84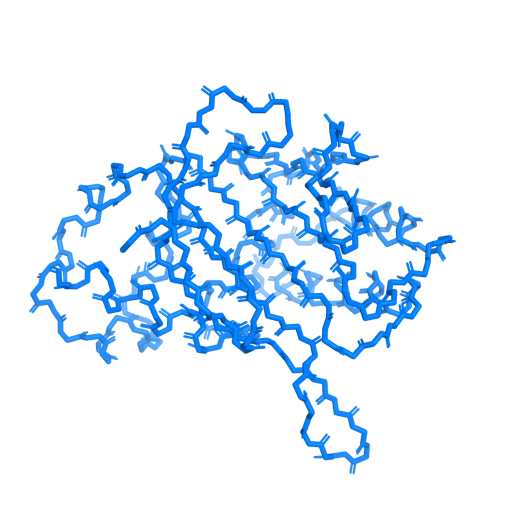 ? -1.92712 -19.68709 15.29443 1.000 36.90381 77 GLY A C 1
ATOM 1084 O O . GLY A 1 84 ? -1.01316 -18.97341 14.86733 1.000 41.24821 77 GLY A O 1
ATOM 1088 N N . PHE A 1 85 ? -3.22555 -19.41077 15.07985 1.000 36.77822 78 PHE A N 1
ATOM 1089 C CA . PHE A 1 85 ? -3.62228 -18.27896 14.24305 1.000 40.11934 78 PHE A CA 1
ATOM 1090 C C . PHE A 1 85 ? -3.18248 -16.95691 14.86267 1.000 35.21484 78 PHE A C 1
ATOM 1091 O O . PHE A 1 85 ? -2.63384 -16.08288 14.17462 1.000 36.27123 78 PHE A O 1
ATOM 1108 N N . HIS A 1 86 ? -3.40999 -16.80202 16.17265 1.000 36.61117 79 HIS A N 1
ATOM 1109 C CA . HIS A 1 86 ? -3.08408 -15.55705 16.84439 1.000 35.39338 79 HIS A CA 1
ATOM 1110 C C . HIS A 1 86 ? -1.68380 -15.09076 16.48327 1.000 29.20956 79 HIS A C 1
ATOM 1111 O O . HIS A 1 86 ? -1.49234 -13.96296 16.00518 1.000 31.86588 79 HIS A O 1
ATOM 1125 N N . LYS A 1 87 ? -0.67971 -15.95342 16.68751 1.000 32.34535 80 LYS A N 1
ATOM 1126 C CA . LYS A 1 87 ? 0.70070 -15.53803 16.46545 1.000 37.44325 80 LYS A CA 1
ATOM 1127 C C . LYS A 1 87 ? 0.94353 -15.16003 15.00699 1.000 37.90708 80 LYS A C 1
ATOM 1128 O O . LYS A 1 87 ? 1.66528 -14.20244 14.72878 1.000 33.64050 80 LYS A O 1
ATOM 1147 N N . GLU A 1 88 ? 0.34488 -15.88555 14.06593 1.000 36.39745 81 GLU A N 1
ATOM 1148 C CA . GLU A 1 88 ? 0.55479 -15.56054 12.65454 1.000 42.91492 81 GLU A CA 1
ATOM 1149 C C . GLU A 1 88 ? -0.13491 -14.25066 12.28474 1.000 39.31486 81 GLU A C 1
ATOM 1150 O O . GLU A 1 88 ? 0.34079 -13.49785 11.44083 1.000 35.30669 81 GLU A O 1
ATOM 1162 N N . LEU A 1 89 ? -1.28992 -13.97746 12.88709 1.000 40.72739 82 LEU A N 1
ATOM 1163 C CA . LEU A 1 89 ? -1.91851 -12.67133 12.71426 1.000 35.89271 82 LEU A CA 1
ATOM 1164 C C . LEU A 1 89 ? -0.99951 -11.57583 13.22283 1.000 33.62734 82 LEU A C 1
ATOM 1165 O O . LEU A 1 89 ? -0.71399 -10.59811 12.52582 1.000 36.18774 82 LEU A O 1
ATOM 1181 N N . ILE A 1 90 ? -0.50669 -11.74519 14.44673 1.000 33.19104 83 ILE A N 1
ATOM 1182 C CA . ILE A 1 90 ? 0.31648 -10.73667 15.09742 1.000 28.76276 83 ILE A CA 1
ATOM 1183 C C . ILE A 1 90 ? 1.59684 -10.51787 14.32558 1.000 35.63627 83 ILE A C 1
ATOM 1184 O O . ILE A 1 90 ? 2.10352 -9.39634 14.26234 1.000 30.29437 83 ILE A O 1
ATOM 1200 N N . GLN A 1 91 ? 2.13573 -11.56379 13.71522 1.000 38.46444 84 GLN A N 1
ATOM 1201 C CA . GLN A 1 91 ? 3.44331 -11.48285 13.07148 1.00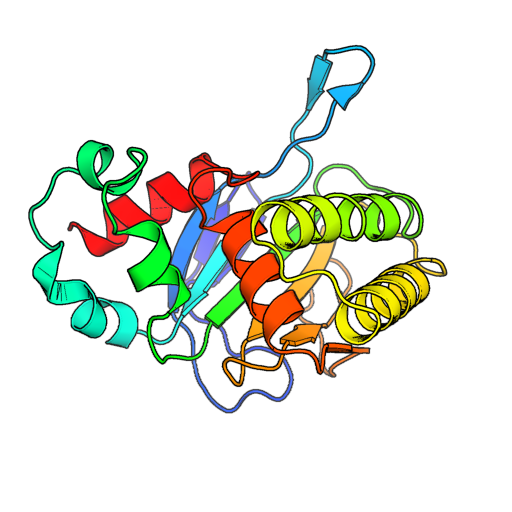0 34.39880 84 GLN A CA 1
ATOM 1202 C C . GLN A 1 91 ? 3.36127 -11.24426 11.57032 1.000 34.14735 84 GLN A C 1
ATOM 1203 O O . GLN A 1 91 ? 4.40175 -11.06661 10.94563 1.000 37.23617 84 GLN A O 1
ATOM 1217 N N . ALA A 1 92 ? 2.16092 -11.19715 10.99689 1.000 36.30288 85 ALA A N 1
ATOM 1218 C CA . ALA A 1 92 ? 2.02883 -10.86854 9.58766 1.000 36.96427 85 ALA A CA 1
ATOM 1219 C C . ALA A 1 92 ? 2.89526 -9.65082 9.26215 1.000 39.02356 85 ALA A C 1
ATOM 1220 O O . ALA A 1 92 ? 2.84750 -8.65823 10.00431 1.000 34.07151 85 ALA A O 1
ATOM 1224 N N . PRO A 1 93 ? 3.74181 -9.71576 8.22678 1.000 41.10190 86 PRO A N 1
ATOM 1225 C CA . PRO A 1 93 ? 4.70843 -8.62786 7.98133 1.000 37.88099 86 PRO A CA 1
ATOM 1226 C C . PRO A 1 93 ? 4.09371 -7.47025 7.20663 1.000 42.63936 86 PRO A C 1
ATOM 1227 O O . PRO A 1 93 ? 4.49178 -7.16077 6.09015 1.000 40.76374 86 PRO A O 1
ATOM 1238 N N . VAL A 1 94 ? 3.09626 -6.82187 7.80356 1.000 34.79928 87 VAL A N 1
ATOM 1239 C CA . VAL A 1 94 ? 2.38368 -5.72825 7.16397 1.000 31.02775 87 VAL A CA 1
ATOM 1240 C C . VAL A 1 94 ? 2.10101 -4.67464 8.23019 1.000 36.04431 87 VAL A C 1
ATOM 1241 O O . VAL A 1 94 ? 2.09896 -4.96559 9.42944 1.000 31.70698 87 VAL A O 1
ATOM 1254 N N . GLU A 1 95 ? 1.90836 -3.44627 7.76620 1.000 34.77189 88 GLU A N 1
ATOM 1255 C CA . GLU A 1 95 ? 1.48854 -2.34498 8.64145 1.000 33.21633 88 GLU A CA 1
ATOM 1256 C C . GLU A 1 95 ? 0.12817 -2.62300 9.25839 1.000 30.81117 88 GLU A C 1
ATOM 1257 O O . GLU A 1 95 ? -0.76251 -3.17558 8.62633 1.000 27.80719 88 GLU A O 1
ATOM 1269 N N . LYS A 1 96 ? -0.02964 -2.21907 10.52711 1.000 26.61018 89 LYS A N 1
ATOM 1270 C CA . LYS A 1 96 ? -1.27701 -2.44987 11.24795 1.000 27.31004 89 LYS A CA 1
ATOM 1271 C C . LYS A 1 96 ? -1.55995 -1.24443 12.12104 1.000 23.89188 89 LYS A C 1
ATOM 1272 O O . LYS A 1 96 ? -0.64561 -0.50305 12.49892 1.000 25.56008 89 LYS A O 1
ATOM 1291 N N . ALA A 1 97 ? -2.83798 -1.07260 12.46154 1.000 27.44199 90 ALA A N 1
ATOM 1292 C CA . ALA A 1 97 ? -3.20672 -0.01622 13.38280 1.000 24.19380 90 ALA A CA 1
ATOM 1293 C C . ALA A 1 97 ? -4.44886 -0.42798 14.14079 1.000 23.11004 90 ALA A C 1
ATOM 1294 O O . ALA A 1 97 ? -5.25919 -1.22133 13.66490 1.000 24.99916 90 ALA A O 1
ATOM 1301 N N . VAL A 1 98 ? -4.56886 0.09794 15.34039 1.000 23.89202 91 VAL A N 1
ATOM 1302 C CA . VAL A 1 98 ? -5.85246 0.05105 16.01009 1.000 23.00202 91 VAL A CA 1
ATOM 1303 C C . VAL A 1 98 ? -6.29303 1.49771 16.20404 1.000 21.31121 91 VAL A C 1
ATOM 1304 O O . VAL A 1 98 ? -5.49781 2.35799 16.61388 1.000 21.86469 91 VAL A O 1
ATOM 1317 N N . ARG A 1 99 ? -7.58243 1.73901 15.95049 1.000 24.00894 92 ARG A N 1
ATOM 1318 C CA . ARG A 1 99 ? -8.24366 2.97358 16.33574 1.000 23.38452 92 ARG A CA 1
ATOM 1319 C C . ARG A 1 99 ? -9.16467 2.63555 17.50351 1.000 22.53718 92 ARG A C 1
ATOM 1320 O O . ARG A 1 99 ? -10.01271 1.74748 17.39672 1.000 22.58124 92 ARG A O 1
ATOM 1341 N N . ILE A 1 100 ? -8.97294 3.35072 18.59078 1.000 20.25854 93 ILE A N 1
ATOM 1342 C CA . ILE A 1 100 ? -9.80924 3.26581 19.78128 1.000 19.84257 93 ILE A CA 1
ATOM 1343 C C . ILE A 1 100 ? -10.64662 4.52496 19.91160 1.000 24.71501 93 ILE A C 1
ATOM 1344 O O . ILE A 1 100 ? -10.10687 5.63262 19.94935 1.000 21.85478 93 ILE A O 1
ATOM 1360 N N . SER A 1 101 ? -11.95632 4.34661 20.09043 1.000 23.51050 94 SER A N 1
ATOM 1361 C CA . SER A 1 101 ? -12.86044 5.45183 20.38892 1.000 22.28501 94 SER A CA 1
ATOM 1362 C C . SER A 1 101 ? -13.42647 5.23142 21.79440 1.000 18.94453 94 SER A C 1
ATOM 1363 O O . SER A 1 101 ? -14.10219 4.21684 22.02863 1.000 21.49298 94 SER A O 1
ATOM 1371 N N . ILE A 1 102 ? -13.12606 6.14856 22.70844 1.000 19.92093 95 ILE A N 1
ATOM 1372 C CA . ILE A 1 102 ? -13.49420 6.02738 24.11973 1.000 22.76278 95 ILE A CA 1
ATOM 1373 C C . ILE A 1 102 ? -15.01229 6.17077 24.27538 1.000 23.92891 95 ILE A C 1
ATOM 1374 O O . ILE A 1 102 ? -15.59366 7.16973 23.84780 1.000 25.32727 95 ILE A O 1
ATOM 1390 N N . ILE A 1 103 ? -15.65382 5.17458 24.90258 1.000 23.59943 96 ILE A N 1
ATOM 1391 C CA . ILE A 1 103 ? -17.09573 5.19413 25.13730 1.000 22.75202 96 ILE A CA 1
ATOM 1392 C C . ILE A 1 103 ? -17.41860 5.70498 26.53402 1.000 26.62450 96 ILE A C 1
ATOM 1393 O O . ILE A 1 103 ? -18.37037 6.45204 26.70985 1.000 27.42961 96 ILE A O 1
ATOM 1409 N N . LYS A 1 104 ? -16.64363 5.29574 27.51498 1.000 22.94559 97 LYS A N 1
ATOM 1410 C CA . LYS A 1 104 ? -16.76945 5.75982 28.91064 1.000 22.23826 97 LYS A CA 1
ATOM 1411 C C . LYS A 1 104 ? -15.48720 6.54456 29.21830 1.000 27.29019 97 LYS A C 1
ATOM 1412 O O . LYS A 1 104 ? -14.39055 5.98283 29.22123 1.000 22.66897 97 LYS A O 1
ATOM 1431 N N . GLY A 1 105 ? -15.61658 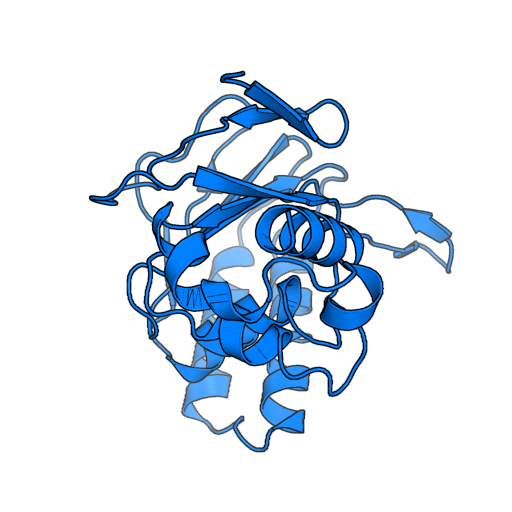7.84562 29.45122 1.000 25.95140 98 GLY A N 1
ATOM 1432 C CA . GLY A 1 105 ? -14.45044 8.68013 29.63989 1.000 22.64058 98 GLY A CA 1
ATOM 1433 C C . GLY A 1 105 ? -13.62832 8.24313 30.84186 1.000 23.26310 98 GLY A C 1
ATOM 1434 O O . GLY A 1 105 ? -14.13421 7.70039 31.80159 1.000 24.49976 98 GLY A O 1
ATOM 1438 N N . ILE A 1 106 ? -12.31767 8.51358 30.77295 1.000 25.14405 99 ILE A N 1
ATOM 1439 C CA . ILE A 1 106 ? -11.39465 8.09155 31.81786 1.000 20.63108 99 ILE A CA 1
ATOM 1440 C C . ILE A 1 106 ? -10.21674 9.05894 31.85541 1.000 21.45003 99 ILE A C 1
ATOM 1441 O O . ILE A 1 106 ? -9.83492 9.63849 30.83970 1.000 24.41385 99 ILE A O 1
ATOM 1457 N N . LYS A 1 107 ? -9.65234 9.23564 33.04296 1.000 23.36092 100 LYS A N 1
ATOM 1458 C CA . LYS A 1 107 ? -8.40217 10.00115 33.12766 1.000 22.80619 100 LYS A CA 1
ATOM 1459 C C . LYS A 1 107 ? -7.22958 9.22598 32.53274 1.000 23.73415 100 LYS A C 1
ATOM 1460 O O . LYS A 1 107 ? -7.20218 7.99399 32.50981 1.000 23.48244 100 LYS A O 1
ATOM 1479 N N . GLY A 1 108 ? -6.19665 9.97581 32.13355 1.000 25.88513 101 GLY A N 1
ATOM 1480 C CA . GLY A 1 108 ? -5.09431 9.36846 31.42153 1.000 22.97277 101 GLY A CA 1
ATOM 1481 C C . GLY A 1 108 ? -4.20788 8.50623 32.28083 1.000 25.20518 101 GLY A C 1
ATOM 1482 O O . GLY A 1 108 ? -3.66296 7.49944 31.80844 1.000 23.68954 101 GLY A O 1
ATOM 1486 N N A LEU A 1 109 ? -4.04865 8.87454 33.55943 0.510 24.80394 102 LEU A N 1
ATOM 1487 N N B LEU A 1 109 ? -4.05864 8.86452 33.55944 0.490 24.79341 102 LEU A N 1
ATOM 1488 C CA A LEU A 1 109 ? -3.22424 8.04326 34.44574 0.510 26.09468 102 LEU A CA 1
ATOM 1489 C CA B LEU A 1 109 ? -3.21724 8.03325 34.42774 0.490 26.08952 102 LEU A CA 1
ATOM 1490 C C A LEU A 1 109 ? -3.79756 6.63872 34.58126 0.510 25.13524 102 LEU A C 1
ATOM 1491 C C B LEU A 1 109 ? -3.78855 6.63273 34.58427 0.490 25.13892 102 LEU A C 1
ATOM 1492 O O A LEU A 1 109 ? -3.09060 5.66827 34.27976 0.510 24.23735 102 LEU A O 1
ATOM 1493 O O B LEU A 1 109 ? -3.07956 5.65031 34.31777 0.490 24.25241 102 LEU A O 1
ATOM 1524 N N . PRO A 1 110 ? -5.03612 6.45570 35.03806 1.000 24.29044 103 PRO A N 1
ATOM 1525 C CA . PRO A 1 110 ? -5.54348 5.08221 35.15152 1.000 23.78031 103 PRO A CA 1
ATOM 1526 C C . PRO A 1 110 ? -5.46026 4.30815 33.83416 1.000 20.40300 103 PRO A C 1
ATOM 1527 O O . PRO A 1 110 ? -5.13789 3.12653 33.85103 1.000 20.47541 103 PRO A O 1
ATOM 1538 N N . TYR A 1 111 ? -5.71258 4.94986 32.69972 1.000 20.78624 104 TYR A N 1
ATOM 1539 C CA . TYR A 1 111 ? -5.61137 4.21188 31.45032 1.000 21.17645 104 TYR A CA 1
ATOM 1540 C C . TYR A 1 111 ? -4.17497 3.75531 31.19999 1.000 19.80134 104 TYR A C 1
ATOM 1541 O O . TYR A 1 111 ? -3.92479 2.58732 30.87489 1.000 19.61114 104 TYR A O 1
ATOM 1559 N N . GLY A 1 112 ? -3.20997 4.67753 31.32369 1.000 23.63150 105 GLY A N 1
ATOM 1560 C CA . GLY A 1 112 ? -1.82868 4.31289 31.05330 1.000 23.82391 105 GLY A CA 1
ATOM 1561 C C . GLY A 1 112 ? -1.28402 3.29236 32.01992 1.000 21.20251 105 GLY A C 1
ATOM 1562 O O . GLY A 1 112 ? -0.48721 2.41994 31.64028 1.000 20.20123 105 GLY A O 1
ATOM 1566 N N . SER A 1 113 ? -1.70847 3.37498 33.28407 1.000 20.25947 106 SER A N 1
ATOM 1567 C CA . SER A 1 113 ? -1.30881 2.36929 34.25575 1.000 20.59958 106 SER A CA 1
ATOM 1568 C C . SER A 1 113 ? -1.92139 1.00734 33.97126 1.000 20.45881 106 SER A C 1
ATOM 1569 O O . SER A 1 113 ? -1.30405 -0.03672 34.24186 1.000 21.91103 106 SER A O 1
ATOM 1577 N N . ALA A 1 114 ? -3.17259 0.97851 33.52892 1.000 18.60649 107 ALA A N 1
ATOM 1578 C CA . ALA A 1 114 ? -3.77231 -0.29750 33.16534 1.000 18.28448 107 ALA A CA 1
ATOM 1579 C C . ALA A 1 114 ? -3.02722 -0.90070 31.96749 1.000 19.46533 107 ALA A C 1
ATOM 1580 O O . ALA A 1 114 ? -2.72386 -2.09938 31.92939 1.000 18.63430 107 ALA A O 1
ATOM 1587 N N . LEU A 1 115 ? -2.72668 -0.06220 30.99360 1.000 18.24944 108 LEU A N 1
ATOM 1588 C CA . LEU A 1 115 ? -1.96373 -0.53434 29.84163 1.000 19.01838 108 LEU A CA 1
ATOM 1589 C C . LEU A 1 115 ? -0.62584 -1.11041 30.28145 1.000 19.35330 108 LEU A C 1
ATOM 1590 O O . LEU A 1 115 ? -0.25872 -2.24531 29.92226 1.000 20.90859 108 LEU A O 1
ATOM 1606 N N . GLN A 1 116 ? 0.11469 -0.35087 31.07241 1.000 19.49775 109 GLN A N 1
ATOM 1607 C CA . GLN A 1 116 ? 1.36452 -0.82494 31.63519 1.000 21.92328 109 GLN A CA 1
ATOM 1608 C C . GLN A 1 116 ? 1.20641 -2.14548 32.35943 1.000 23.25983 109 GLN A C 1
ATOM 1609 O O . GLN A 1 116 ? 2.00939 -3.06370 32.19483 1.000 25.22085 109 GLN A O 1
ATOM 1623 N N A SER A 1 117 ? 0.16697 -2.26195 33.19106 0.400 21.72243 110 SER A N 1
ATOM 1624 N N B SER A 1 117 ? 0.16496 -2.25195 33.19506 0.600 21.71536 110 SER A N 1
ATOM 1625 C CA A SER A 1 117 ? -0.01223 -3.49950 33.93824 0.400 22.58358 110 SER A CA 1
ATOM 1626 C CA B SER A 1 117 ? -0.04524 -3.48254 33.94024 0.600 22.54065 110 SER A CA 1
ATOM 1627 C C A SER A 1 117 ? -0.27335 -4.67162 33.00940 0.400 22.66751 110 SER A C 1
ATOM 1628 C C B SER A 1 117 ? -0.27337 -4.65862 33.00839 0.600 22.67582 110 SER A C 1
ATOM 1629 O O A SER A 1 117 ? 0.22804 -5.78485 33.23013 0.400 21.20620 110 SER A O 1
ATOM 1630 O O B SER A 1 117 ? 0.24402 -5.76383 33.23510 0.600 21.10364 110 SER A O 1
ATOM 1645 N N . SER A 1 118 ? -1.06913 -4.45445 31.96862 1.000 22.34184 111 SER A N 1
ATOM 1646 C CA . SER A 1 118 ? -1.42033 -5.54964 31.06976 1.000 21.64198 111 SER A CA 1
ATOM 1647 C C . SER A 1 118 ? -0.24432 -5.94806 30.19151 1.000 24.01325 111 SER A C 1
ATOM 1648 O O . SER A 1 118 ? -0.06010 -7.13810 29.90446 1.000 23.38176 111 SER A O 1
ATOM 1656 N N . LEU A 1 119 ? 0.53933 -4.96754 29.75525 1.000 20.60585 112 LEU A N 1
ATOM 1657 C CA . LEU A 1 119 ? 1.68423 -5.26798 28.88893 1.000 21.33140 112 LEU A CA 1
ATOM 1658 C C . LEU A 1 119 ? 2.77743 -5.94601 29.69897 1.000 24.60138 112 LEU A C 1
ATOM 1659 O O . LEU A 1 119 ? 3.45421 -6.85067 29.20242 1.000 24.07715 112 LEU A O 1
ATOM 1675 N N . ARG A 1 120 ? 2.97955 -5.49669 30.94747 1.000 22.38166 113 ARG A N 1
ATOM 1676 C CA . ARG A 1 120 ? 3.92476 -6.15582 31.83757 1.000 26.68258 113 ARG A CA 1
ATOM 1677 C C . ARG A 1 120 ? 3.54355 -7.62109 32.03405 1.000 25.19219 113 ARG A C 1
ATOM 1678 O O . ARG A 1 120 ? 4.39754 -8.52217 31.95941 1.000 24.76314 113 ARG A O 1
ATOM 1699 N N . ASP A 1 121 ? 2.27800 -7.88027 32.34892 1.000 24.88210 114 ASP A N 1
ATOM 1700 C CA . ASP A 1 121 ? 1.84270 -9.24755 32.59535 1.000 24.72110 114 ASP A CA 1
ATOM 1701 C C . ASP A 1 121 ? 2.20511 -10.12618 31.40893 1.000 26.51284 114 ASP A C 1
ATOM 1702 O O . ASP A 1 121 ? 2.76143 -11.20940 31.56060 1.000 28.31662 114 ASP A O 1
ATOM 1711 N N . ARG A 1 122 ? 1.88694 -9.64960 30.20468 1.000 24.94246 115 ARG A N 1
ATOM 1712 C CA . ARG A 1 122 ? 2.17118 -10.39635 28.98319 1.000 24.59807 115 ARG A CA 1
ATOM 1713 C C . ARG A 1 122 ? 3.66230 -10.58881 28.78160 1.000 25.12142 115 ARG A C 1
ATOM 1714 O O . ARG A 1 122 ? 4.10440 -11.69859 28.44535 1.000 27.44579 115 ARG A O 1
ATOM 1735 N N . LEU A 1 123 ? 4.46724 -9.54764 29.05627 1.000 23.12833 116 LEU A N 1
ATOM 1736 C CA . LEU A 1 123 ? 5.91234 -9.71615 28.85868 1.000 26.85445 116 LEU A CA 1
ATOM 1737 C C . LEU A 1 123 ? 6.51694 -10.65054 29.89820 1.000 28.50879 116 LEU A C 1
ATOM 1738 O O . LEU A 1 123 ? 7.35676 -11.50286 29.57652 1.000 30.13397 116 LEU A O 1
ATOM 1754 N N . VAL A 1 124 ? 6.08540 -10.49193 31.15628 1.000 24.30083 117 VAL A N 1
ATOM 1755 C CA . VAL A 1 124 ? 6.50897 -11.38151 32.22984 1.000 25.67794 117 VAL A CA 1
ATOM 1756 C C . VAL A 1 124 ? 6.15448 -12.82619 31.92029 1.000 29.17107 117 VAL A C 1
ATOM 1757 O O . VAL A 1 124 ? 6.98358 -13.73112 32.04667 1.000 31.36691 117 VAL A O 1
ATOM 1770 N N . ASN A 1 125 ? 4.91153 -13.06599 31.49714 1.000 27.72939 118 ASN A N 1
ATOM 1771 C CA . ASN A 1 125 ? 4.47993 -14.41576 31.18054 1.000 31.59855 118 ASN A CA 1
ATOM 1772 C C . ASN A 1 125 ? 5.27306 -15.03886 30.03169 1.000 31.47603 118 ASN A C 1
ATOM 1773 O O . ASN A 1 125 ? 5.25839 -16.26802 29.87077 1.000 33.52310 118 ASN A O 1
ATOM 1784 N N . ASN A 1 126 ? 5.97173 -14.23575 29.24262 1.000 33.81133 119 ASN A N 1
ATOM 1785 C CA . ASN A 1 126 ? 6.78080 -14.77777 28.15669 1.000 34.18889 119 ASN A CA 1
ATOM 1786 C C . ASN A 1 126 ? 8.26770 -14.58184 28.40376 1.000 32.04089 119 ASN A C 1
ATOM 1787 O O . ASN A 1 126 ? 9.06227 -14.63077 27.45240 1.000 35.72998 119 ASN A O 1
ATOM 1794 N N . ASP A 1 127 ? 8.65501 -14.30031 29.64231 1.000 32.54872 120 ASP A N 1
ATOM 1795 C CA . ASP A 1 127 ? 10.07805 -14.18338 29.98249 1.000 34.13911 120 ASP A CA 1
ATOM 1796 C C . ASP A 1 127 ? 10.75236 -13.07130 29.18117 1.000 37.39235 120 ASP A C 1
ATOM 1797 O O . ASP A 1 127 ? 11.94929 -13.14319 28.87862 1.000 38.65296 120 ASP A O 1
ATOM 1806 N N . LEU A 1 128 ? 10.00596 -12.01949 28.80762 1.000 32.85347 121 LEU A N 1
ATOM 1807 C CA . LEU A 1 128 ? 10.58932 -10.94352 28.00438 1.000 35.74408 121 LEU A CA 1
ATOM 1808 C C . LEU A 1 128 ? 10.68519 -9.62774 28.76618 1.000 36.55096 121 LEU A C 1
ATOM 1809 O O . LEU A 1 128 ? 11.02871 -8.59585 28.18909 1.000 34.80038 121 LEU A O 1
ATOM 1816 N N . PHE A 1 129 ? 10.43787 -9.64089 30.06031 1.000 32.06178 122 PHE A N 1
ATOM 1817 C CA . PHE A 1 129 ? 10.33283 -8.40034 30.81728 1.000 32.78209 122 PHE A CA 1
ATOM 1818 C C . PHE A 1 129 ? 11.68283 -8.11322 31.46234 1.000 40.52255 122 PHE A C 1
ATOM 1819 O O . PHE A 1 129 ? 11.92983 -8.47593 32.61353 1.000 43.20340 122 PHE A O 1
ATOM 1836 N N . GLU A 1 130 ? 12.56269 -7.46088 30.70332 1.000 37.33709 123 GLU A N 1
ATOM 1837 C CA . GLU A 1 130 ? 13.85143 -7.01195 31.21227 1.000 38.85997 123 GLU A CA 1
ATOM 1838 C C . GLU A 1 130 ? 13.80183 -5.50579 31.45497 1.000 43.38914 123 GLU A C 1
ATOM 1839 O O . GLU A 1 130 ? 12.76500 -4.86213 31.28393 1.000 36.35845 123 GLU A O 1
ATOM 1851 N N . GLU A 1 131 ? 14.94637 -4.93713 31.84889 1.000 41.77694 124 GLU A N 1
ATOM 1852 C CA . GLU A 1 131 ? 14.96794 -3.52578 32.21564 1.000 41.28859 124 GLU A CA 1
ATOM 1853 C C . GLU A 1 131 ? 14.56132 -2.63827 31.04706 1.000 36.55703 124 GLU A C 1
ATOM 1854 O O . GLU A 1 131 ? 13.90524 -1.61085 31.24850 1.000 41.49778 124 GLU A O 1
ATOM 1866 N N . GLU A 1 132 ? 14.92213 -3.01893 29.82021 1.000 36.90501 125 GLU A N 1
ATOM 1867 C CA . GLU A 1 132 ? 14.51463 -2.23042 28.66073 1.000 45.00719 125 GLU A CA 1
ATOM 1868 C C . GLU A 1 132 ? 12.99447 -2.13025 28.57141 1.000 38.81954 125 GLU A C 1
ATOM 1869 O O . GLU A 1 132 ? 12.43517 -1.03196 28.49273 1.000 32.32955 125 GLU A O 1
ATOM 1881 N N . GLU A 1 133 ? 12.31178 -3.26804 28.56576 1.000 35.75353 126 GLU A N 1
ATOM 1882 C CA . GLU A 1 133 ? 10.85772 -3.25879 28.47949 1.000 34.10661 126 GLU A CA 1
ATOM 1883 C C . GLU A 1 133 ? 10.24348 -2.52846 29.65917 1.000 31.04085 126 GLU A C 1
ATOM 1884 O O . GLU A 1 133 ? 9.24458 -1.81675 29.49605 1.000 30.49687 126 GLU A O 1
ATOM 1896 N N . GLU A 1 134 ? 10.80530 -2.70675 30.86504 1.000 33.01750 127 GLU A N 1
ATOM 1897 C CA . GLU A 1 134 ? 10.26313 -2.03234 32.04272 1.000 32.91253 127 GLU A CA 1
ATOM 1898 C C . GLU A 1 134 ? 10.31431 -0.51941 31.89537 1.000 35.37612 127 GLU A C 1
ATOM 1899 O O . GLU A 1 134 ? 9.36666 0.19279 32.22922 1.000 32.91759 127 GLU A O 1
ATOM 1911 N N . GLU A 1 135 ? 11.45049 -0.00049 31.45333 1.000 34.13681 128 GLU A N 1
ATOM 1912 C CA . GLU A 1 135 ? 11.55872 1.43643 31.22001 1.000 35.82444 128 GLU A CA 1
ATOM 1913 C C . GLU A 1 135 ? 10.59063 1.90337 30.14310 1.000 29.13114 128 GLU A C 1
ATOM 1914 O O . GLU A 1 135 ? 9.95150 2.94977 30.28950 1.000 32.21031 128 GLU A O 1
ATOM 1926 N N . ALA A 1 136 ? 10.48791 1.17328 29.03479 1.000 31.60902 129 ALA A N 1
ATOM 1927 C CA . ALA A 1 136 ? 9.59885 1.62032 27.96885 1.000 29.69719 129 ALA A CA 1
ATOM 1928 C C . ALA A 1 136 ? 8.16298 1.72812 28.47648 1.000 32.56468 129 ALA A C 1
ATOM 1929 O O . ALA A 1 136 ? 7.43873 2.65497 28.11704 1.000 27.31858 129 ALA A O 1
ATOM 1936 N N . LEU A 1 137 ? 7.75048 0.81041 29.34750 1.000 27.81801 130 LEU A N 1
ATOM 1937 C CA . LEU A 1 137 ? 6.37368 0.86026 29.84516 1.000 29.21100 130 LEU A CA 1
ATOM 1938 C C . LEU A 1 137 ? 6.15583 2.01985 30.80525 1.000 28.40051 130 LEU A C 1
ATOM 1939 O O . LEU A 1 137 ? 5.07113 2.63862 30.82126 1.000 26.80434 130 LEU A O 1
ATOM 1955 N N . GLU A 1 138 ? 7.14397 2.28775 31.67451 1.000 31.51586 131 GLU A N 1
ATOM 1956 C CA . GLU A 1 138 ? 7.06205 3.46441 32.53452 1.000 33.21136 131 GLU A CA 1
ATOM 1957 C C . GLU A 1 138 ? 6.89317 4.72949 31.70050 1.000 28.08104 131 GLU A C 1
ATOM 1958 O O . GLU A 1 138 ? 6.15130 5.64695 32.05907 1.000 29.41426 131 GLU A O 1
ATOM 1970 N N . LYS A 1 139 ? 7.62751 4.82537 30.60804 1.000 27.35158 132 LYS A N 1
ATOM 1971 C CA . LYS A 1 139 ? 7.53070 6.04656 29.81001 1.000 28.14792 132 LYS A CA 1
ATOM 1972 C C . LYS A 1 139 ? 6.23420 6.11536 29.00361 1.000 25.40239 132 LYS A C 1
ATOM 1973 O O . LYS A 1 139 ? 5.72182 7.21959 28.78790 1.000 30.06494 132 LYS A O 1
ATOM 1992 N N . LEU A 1 140 ? 5.67431 4.97136 28.58890 1.000 27.92258 133 LEU A N 1
ATOM 1993 C CA . LEU A 1 140 ? 4.32802 4.96030 28.01260 1.000 25.29393 133 LEU A CA 1
ATOM 1994 C C . LEU A 1 140 ? 3.27597 5.44696 29.00671 1.000 26.66772 133 LEU A C 1
ATOM 1995 O O . LEU A 1 140 ? 2.43783 6.29672 28.68339 1.000 25.22439 133 LEU A O 1
ATOM 2011 N N . ALA A 1 141 ? 3.29723 4.89607 30.23518 1.000 23.12474 134 ALA A N 1
ATOM 2012 C CA . ALA A 1 141 ? 2.35724 5.33787 31.24927 1.000 28.17531 134 ALA A CA 1
ATOM 2013 C C . ALA A 1 141 ? 2.50365 6.83427 31.50688 1.000 27.18937 134 ALA A C 1
ATOM 2014 O O . ALA A 1 141 ? 1.51597 7.53334 31.74577 1.000 30.39213 134 ALA A O 1
ATOM 2018 N N . GLU A 1 142 ? 3.74108 7.33169 31.50082 1.000 27.18084 135 GLU A N 1
ATOM 2019 C CA . GLU A 1 142 ? 3.97759 8.74420 31.76645 1.000 30.15911 135 GLU A CA 1
ATOM 2020 C C . GLU A 1 142 ? 3.41403 9.59556 30.63699 1.000 26.84573 135 GLU A C 1
ATOM 2021 O O . GLU A 1 142 ? 2.90389 10.69017 30.86729 1.000 28.39098 135 GLU A O 1
ATOM 2033 N N . PHE A 1 143 ? 3.50696 9.10858 29.40037 1.000 33.05404 136 PHE A N 1
ATOM 2034 C CA . PHE A 1 143 ? 2.91354 9.85994 28.31201 1.000 26.74595 136 PHE A CA 1
ATOM 2035 C C . PHE A 1 143 ? 1.43136 10.13046 28.56753 1.000 29.56887 136 PHE A C 1
ATOM 2036 O O . PHE A 1 143 ? 0.94795 11.22465 28.27782 1.000 28.32712 136 PHE A O 1
ATOM 2053 N N . PHE A 1 144 ? 0.68777 9.14809 29.12077 1.000 24.87906 137 PHE A N 1
ATOM 2054 C CA . PHE A 1 144 ? -0.75135 9.31757 29.27536 1.000 24.25808 137 PHE A CA 1
ATOM 2055 C C . PHE A 1 144 ? -1.12061 10.10325 30.53586 1.000 25.30434 137 PHE A C 1
ATOM 2056 O O . PHE A 1 144 ? -2.20029 10.71004 30.57387 1.000 25.95000 137 PHE A O 1
ATOM 2073 N N . GLN A 1 145 ? -0.23910 10.10914 31.53540 1.000 26.89712 138 GLN A N 1
ATOM 2074 C CA . GLN A 1 145 ? -0.58500 10.61392 32.86914 1.000 26.82646 138 GLN A CA 1
ATOM 2075 C C . GLN A 1 145 ? -1.12964 12.03730 32.87416 1.000 28.81117 138 GLN A C 1
ATOM 2076 O O . GLN A 1 145 ? -2.05354 12.29993 33.66740 1.000 30.34573 138 GLN A O 1
ATOM 2090 N N . PRO A 1 146 ? -0.66613 12.96409 32.03311 1.000 37.05202 139 PRO A N 1
ATOM 2091 C CA . PRO A 1 146 ? -1.22068 14.33249 32.07619 1.000 39.19832 139 PRO A CA 1
ATOM 2092 C C . PRO A 1 146 ? -2.51930 14.53333 31.31568 1.000 38.82912 139 PRO A C 1
ATOM 2093 O O . PRO A 1 146 ? -3.11349 15.61375 31.42803 1.000 37.11281 139 PRO A O 1
ATOM 2104 N N . HIS A 1 147 ? -2.97657 13.55814 30.55277 1.000 35.44565 140 HIS A N 1
ATOM 2105 C CA . HIS A 1 147 ? -4.12822 13.73404 29.67920 1.000 31.49202 140 HIS A CA 1
ATOM 2106 C C . HIS A 1 147 ? -5.40533 13.24415 30.33128 1.000 31.79392 140 HIS A C 1
ATOM 2107 O O . HIS A 1 147 ? -5.39495 12.47100 31.28595 1.000 30.53565 140 HIS A O 1
ATOM 2121 N N . ASN A 1 148 ? -6.51719 13.78846 29.86437 1.000 30.71847 141 ASN A N 1
ATOM 2122 C CA . ASN A 1 148 ? -7.84843 13.25718 30.15551 1.000 29.64965 141 ASN A CA 1
ATOM 2123 C C . ASN A 1 148 ? -8.34539 12.64647 28.85930 1.000 26.13303 141 ASN A C 1
ATOM 2124 O O . ASN A 1 148 ? -8.01250 13.12489 27.76071 1.000 27.42132 141 ASN A O 1
ATOM 2135 N N . LEU A 1 149 ? -9.08507 11.54171 28.96265 1.000 27.47719 142 LEU A N 1
ATOM 2136 C CA . LEU A 1 149 ? -9.55782 10.80614 27.79253 1.000 24.49666 142 LEU A CA 1
ATOM 2137 C C . LEU A 1 149 ? -11.07873 10.75043 27.84536 1.000 25.63634 142 LEU A C 1
ATOM 2138 O O . LEU A 1 149 ? -11.69039 9.69995 28.09959 1.000 23.48179 142 LEU A O 1
ATOM 2154 N N . PRO A 1 150 ? -11.73615 11.85843 27.56572 1.000 26.09114 143 PRO A N 1
ATOM 2155 C CA . PRO A 1 150 ? -13.19111 11.88389 27.70944 1.000 23.92594 143 PRO A CA 1
ATOM 2156 C C . PRO A 1 150 ? -13.85974 11.08015 26.60848 1.000 25.92246 143 PRO A C 1
ATOM 2157 O O . PRO A 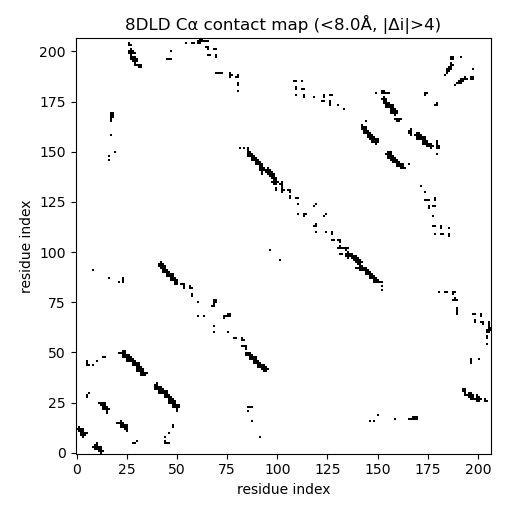1 150 ? -13.25589 10.75495 25.58546 1.000 23.88298 143 PRO A O 1
ATOM 2168 N N . LYS A 1 151 ? -15.13628 10.77387 26.82740 1.000 23.96316 144 LYS A N 1
ATOM 2169 C CA . LYS A 1 151 ? -15.94602 10.09405 25.81641 1.000 24.71769 144 LYS A CA 1
ATOM 2170 C C . LYS A 1 151 ? -15.74349 10.77009 24.45671 1.000 26.20856 144 LYS A C 1
ATOM 2171 O O . LYS A 1 151 ? -15.76494 11.98998 24.35165 1.000 29.21193 144 LYS A O 1
ATOM 2190 N N . GLY A 1 152 ? -15.49409 9.96747 23.42629 1.000 27.34402 145 GLY A N 1
ATOM 2191 C CA . GLY A 1 152 ? -15.27335 10.47056 22.09474 1.000 29.25915 145 GLY A CA 1
ATOM 2192 C C . GLY A 1 152 ? -13.81372 10.62290 21.70386 1.000 26.87472 145 GLY A C 1
ATOM 2193 O O . GLY A 1 152 ? -13.52140 10.68518 20.50265 1.000 27.35351 145 GLY A O 1
ATOM 2197 N N . THR A 1 153 ? -12.89733 10.70980 22.67032 1.000 25.98821 146 THR A N 1
ATOM 2198 C CA . THR A 1 153 ? -11.46055 10.75616 22.33754 1.000 24.73091 146 THR A CA 1
ATOM 2199 C C . THR A 1 153 ? -11.07368 9.59881 21.43236 1.000 25.48175 146 THR A C 1
ATOM 2200 O O . THR A 1 153 ? -11.59632 8.48033 21.56861 1.000 22.56907 146 THR A O 1
ATOM 2206 N N . ASN A 1 154 ? -10.18150 9.87597 20.44866 1.000 21.47827 147 ASN A N 1
ATOM 2207 C CA . ASN A 1 154 ? -9.57974 8.85094 19.62726 1.000 20.11204 147 ASN A CA 1
ATOM 2208 C C . ASN A 1 154 ? -8.13122 8.58998 20.04575 1.000 22.48195 147 ASN A C 1
ATOM 2209 O O . ASN A 1 154 ? -7.35120 9.53606 20.25552 1.000 23.70234 147 ASN A O 1
ATOM 2220 N N . ILE A 1 155 ? -7.77072 7.31546 20.12869 1.000 21.27238 148 ILE A N 1
ATOM 2221 C CA . ILE A 1 155 ? -6.39210 6.86722 20.33038 1.000 19.67728 148 ILE A CA 1
ATOM 2222 C C . ILE A 1 155 ? -6.07266 5.96355 19.14301 1.000 18.53918 148 ILE A C 1
ATOM 2223 O O . ILE A 1 155 ? -6.87382 5.07733 18.80019 1.000 21.72263 148 ILE A O 1
ATOM 2239 N N . ILE A 1 156 ? -4.96631 6.23024 18.48321 1.000 20.83096 149 ILE A N 1
ATOM 2240 C CA . ILE A 1 156 ? -4.51595 5.42478 17.36269 1.000 19.27121 149 ILE A CA 1
ATOM 2241 C C . ILE A 1 156 ? -3.18104 4.81066 17.75355 1.000 19.58050 149 ILE A C 1
ATOM 2242 O O . ILE A 1 156 ? -2.27267 5.53305 18.14945 1.000 20.76712 149 ILE A O 1
ATOM 2258 N N . TYR A 1 157 ? -3.06159 3.50070 17.64664 1.000 20.13428 150 TYR A N 1
ATOM 2259 C CA . TYR A 1 157 ? -1.75677 2.83329 17.75156 1.000 19.24958 150 TYR A CA 1
ATOM 2260 C C . TYR A 1 157 ? -1.41088 2.31546 16.35684 1.000 22.70158 150 TYR A C 1
ATOM 2261 O O . TYR A 1 157 ? -2.19533 1.56804 15.76389 1.000 21.48382 150 TYR A O 1
ATOM 2279 N N . HIS A 1 158 ? -0.25563 2.72933 15.83489 1.000 21.88513 151 HIS A N 1
ATOM 2280 C CA . HIS A 1 158 ? 0.13410 2.35959 14.47301 1.000 24.37910 151 HIS A CA 1
ATOM 2281 C C . HIS A 1 158 ? 1.43800 1.58911 14.49702 1.000 23.56206 151 HIS A C 1
ATOM 2282 O O . HIS A 1 158 ? 2.47157 2.14164 14.89001 1.000 24.80307 151 HIS A O 1
ATOM 2296 N N . TRP A 1 159 ? 1.39522 0.32465 14.03316 1.000 24.16685 152 TRP A N 1
ATOM 2297 C CA . TRP A 1 159 ? 2.58816 -0.52604 13.96030 1.000 26.29422 152 TRP A CA 1
ATOM 2298 C C . TRP A 1 159 ? 3.17620 -0.30760 12.55580 1.000 26.81268 152 TRP A C 1
ATOM 2299 O O . TRP A 1 159 ? 2.81446 -0.96787 11.58057 1.000 28.02022 152 TRP A O 1
ATOM 2320 N N . ALA A 1 160 ? 3.95391 0.76521 12.45447 1.000 29.81352 153 ALA A N 1
ATOM 2321 C CA . ALA A 1 160 ? 4.50382 1.13970 11.15486 1.000 39.05107 153 ALA A CA 1
ATOM 2322 C C . ALA A 1 160 ? 5.61572 0.18163 10.76013 1.000 45.77477 153 ALA A C 1
ATOM 2323 O O . ALA A 1 160 ? 5.67467 -0.28431 9.61551 1.000 41.22547 153 ALA A O 1
ATOM 2330 N N . THR A 1 161 ? 6.47554 -0.10554 11.71295 1.000 37.85971 154 THR A N 1
ATOM 2331 C CA . THR A 1 161 ? 7.45274 -1.16945 11.68138 1.000 42.09573 154 THR A CA 1
ATOM 2332 C C . THR A 1 161 ? 7.05646 -2.19799 12.72549 1.000 43.43853 154 THR A C 1
ATOM 2333 O O . THR A 1 161 ? 6.26659 -1.90810 13.63364 1.000 36.19240 154 THR A O 1
ATOM 2344 N N . PRO A 1 162 ? 7.52982 -3.43054 12.61233 1.000 57.23750 155 PRO A N 1
ATOM 2345 C CA . PRO A 1 162 ? 7.15849 -4.43709 13.62240 1.000 56.43137 155 PRO A CA 1
ATOM 2346 C C . PRO A 1 162 ? 7.70382 -4.10725 14.99884 1.000 52.34857 155 PRO A C 1
ATOM 2347 O O . PRO A 1 162 ? 7.10181 -4.52606 15.99951 1.000 47.54736 155 PRO A O 1
ATOM 2358 N N . SER A 1 163 ? 8.78697 -3.33593 15.07761 1.000 44.34284 156 SER A N 1
ATOM 2359 C CA . SER A 1 163 ? 9.41621 -2.98310 16.33898 1.000 40.42502 156 SER A CA 1
ATOM 2360 C C . SER A 1 163 ? 9.02188 -1.60110 16.85497 1.000 35.93165 156 SER A C 1
ATOM 2361 O O . SER A 1 163 ? 9.60584 -1.13357 17.83226 1.000 39.19539 156 SER A O 1
ATOM 2366 N N . SER A 1 164 ? 8.05480 -0.93376 16.23187 1.000 36.86816 157 SER A N 1
ATOM 2367 C CA . SER A 1 164 ? 7.72042 0.42918 16.60385 1.000 37.17149 157 SER A CA 1
ATOM 2368 C C . SER A 1 164 ? 6.21416 0.64043 16.57743 1.000 34.08453 157 SER A C 1
ATOM 2369 O O . SER A 1 164 ? 5.50345 0.03290 15.77032 1.000 32.07347 157 SER A O 1
ATOM 2374 N N . VAL A 1 165 ? 5.73458 1.52664 17.44689 1.000 27.32412 158 VAL A N 1
ATOM 2375 C CA . VAL A 1 165 ? 4.33117 1.90506 17.49028 1.000 25.20316 158 VAL A CA 1
ATOM 2376 C C . VAL A 1 165 ? 4.26344 3.42401 17.52098 1.000 24.91110 158 VAL A C 1
ATOM 2377 O O . VAL A 1 165 ? 4.80719 4.05145 18.44815 1.000 27.57993 158 VAL A O 1
ATOM 2390 N N . LYS A 1 166 ? 3.57926 4.01638 16.54980 1.000 26.87746 159 LYS A N 1
ATOM 2391 C CA . LYS A 1 166 ? 3.26563 5.44003 16.56071 1.000 27.55344 159 LYS A CA 1
ATOM 2392 C C . LYS A 1 166 ? 1.93379 5.61913 17.28523 1.000 25.88063 159 LYS A C 1
ATOM 2393 O O . LYS A 1 166 ? 0.93025 5.03861 16.87125 1.000 24.10390 159 LYS A O 1
ATOM 2412 N N . VAL A 1 167 ? 1.94545 6.40210 18.37554 1.000 23.77806 160 VAL A N 1
ATOM 2413 C CA . VAL A 1 167 ? 0.75052 6.69142 19.16789 1.000 21.25389 160 VAL A CA 1
ATOM 2414 C C . VAL A 1 167 ? 0.26274 8.10259 18.85790 1.000 23.70766 160 VAL A C 1
ATOM 2415 O O . VAL A 1 167 ? 1.01269 9.07757 18.99267 1.000 25.37085 160 VAL A O 1
ATOM 2421 N N A SER A 1 168 ? -1.01158 8.22081 18.50345 0.600 22.49413 161 SER A N 1
ATOM 2422 N N B SER A 1 168 ? -1.00559 8.22281 18.49444 0.400 22.53083 161 SER A N 1
ATOM 2423 C CA A SER A 1 168 ? -1.58622 9.53494 18.25959 0.600 24.96704 161 SER A CA 1
ATOM 2424 C CA B SER A 1 168 ? -1.59722 9.52892 18.24760 0.400 24.94649 161 SER A CA 1
ATOM 2425 C C A SER A 1 168 ? -2.95602 9.64392 18.89719 0.600 24.38407 161 SER A C 1
ATOM 2426 C C B SER A 1 168 ? -2.92097 9.64004 18.98217 0.400 24.32433 161 SER A C 1
ATOM 2427 O O A SER A 1 168 ? -3.66780 8.65124 19.05142 0.600 23.45191 161 SER A O 1
ATOM 2428 O O B SER A 1 168 ? -3.53863 8.64065 19.35137 0.400 22.74256 161 SER A O 1
ATOM 2443 N N . LEU A 1 169 ? -3.33328 10.88178 19.22329 1.000 25.49475 162 LEU A N 1
ATOM 2444 C CA . LEU A 1 169 ? -4.57524 11.16296 19.92568 1.000 27.74174 162 LEU A CA 1
ATOM 2445 C C . LEU A 1 169 ? -5.31091 12.34659 19.31801 1.000 28.32065 162 LEU A C 1
ATOM 2446 O O . LEU A 1 169 ? -4.67325 13.29891 18.84785 1.000 30.81682 162 LEU A O 1
ATOM 2462 N N . SER A 1 170 ? -6.63784 12.28106 19.31975 1.000 27.78219 163 SER A N 1
ATOM 2463 C CA . SER A 1 170 ? -7.41739 13.40372 18.81816 1.000 33.96062 163 SER A CA 1
ATOM 2464 C C . SER A 1 170 ? -8.79715 13.47970 19.46079 1.000 31.35089 163 SER A C 1
ATOM 2465 O O . SER A 1 170 ? -9.32875 12.50557 20.01292 1.000 26.93637 163 SER A O 1
ATOM 2473 N N . GLU A 1 171 ? -9.40257 14.66691 19.35006 1.000 31.83992 164 GLU A N 1
ATOM 2474 C CA . GLU A 1 171 ? -10.75350 14.82880 19.85161 1.000 33.42028 164 GLU A CA 1
ATOM 2475 C C . GLU A 1 171 ? -11.76613 14.10984 18.95175 1.000 28.12253 164 GLU A C 1
ATOM 2476 O O . GLU A 1 171 ? -11.51339 13.81010 17.77989 1.000 29.46709 164 GLU A O 1
ATOM 2488 N N . GLU A 1 172 ? -12.95659 13.88396 19.50956 1.000 30.93105 165 GLU A N 1
ATOM 2489 C CA . GLU A 1 172 ? -14.06335 13.33101 18.73561 1.000 29.75477 165 GLU A CA 1
ATOM 2490 C C . GLU A 1 172 ? -14.27095 14.16567 17.48498 1.000 39.32239 165 GLU A C 1
ATOM 2491 O O . GLU A 1 172 ? -14.20233 15.39780 17.54586 1.000 31.94797 165 GLU A O 1
ATOM 2502 N N . GLY A 1 173 ? -14.51475 13.49239 16.35169 1.000 36.25510 166 GLY A N 1
ATOM 2503 C CA . GLY A 1 173 ? -14.80815 14.15196 15.09726 1.000 39.35768 166 GLY A CA 1
ATOM 2504 C C . GLY A 1 173 ? -13.63090 14.39350 14.17545 1.000 43.62675 166 GLY A C 1
ATOM 2505 O O . GLY A 1 173 ? -13.84079 14.63821 12.97934 1.000 42.78442 166 GLY A O 1
ATOM 2509 N N . LYS A 1 174 ? -12.40457 14.33636 14.68688 1.000 38.65316 167 LYS A N 1
ATOM 2510 C CA . LYS A 1 174 ? -11.19818 14.51305 13.88811 1.000 45.90402 167 LYS A CA 1
ATOM 2511 C C . LYS A 1 174 ? -10.26371 13.33031 14.10667 1.000 43.13637 167 LYS A C 1
ATOM 2512 O O . LYS A 1 174 ? -10.24348 12.74529 15.18817 1.000 31.70976 167 LYS A O 1
ATOM 2518 N N . MET A 1 175 ? -9.48284 12.98831 13.07557 1.000 41.72361 168 MET A N 1
ATOM 2519 C CA . MET A 1 175 ? -8.32674 12.11680 13.26075 1.000 37.91713 168 MET A CA 1
ATOM 2520 C C . MET A 1 175 ? -7.10852 12.95452 13.62239 1.000 38.30453 168 MET A C 1
ATOM 2521 O O . MET A 1 175 ? -7.06105 14.16234 13.35531 1.000 36.61276 168 MET A O 1
ATOM 2528 N N . PRO A 1 176 ? -6.11251 12.36824 14.28140 1.000 33.59359 169 PRO A N 1
ATOM 2529 C CA . PRO A 1 176 ? -4.94123 13.16092 14.65811 1.000 31.87929 169 PRO A CA 1
ATOM 2530 C C . PRO A 1 176 ? -4.13225 13.50977 13.42939 1.000 35.51598 169 PRO A C 1
ATOM 2531 O O . PRO A 1 176 ? -4.15696 12.80085 12.41402 1.000 34.01004 169 PRO A O 1
ATOM 2535 N N . GLU A 1 177 ? -3.43050 14.63667 13.52604 1.000 34.69635 170 GLU A N 1
ATOM 2536 C CA . GLU A 1 177 ? -2.59263 15.14168 12.44417 1.000 48.27307 170 GLU A CA 1
ATOM 2537 C C . GLU A 1 177 ? -1.13810 14.73947 12.57078 1.000 46.59534 170 GLU A C 1
ATOM 2538 O O . GLU A 1 177 ? -0.46741 14.55335 11.55561 1.000 38.04547 170 GLU A O 1
ATOM 2544 N N . ASP A 1 178 ? -0.65233 14.60811 13.80165 1.000 34.48523 171 ASP A N 1
ATOM 2545 C CA . ASP A 1 178 ? 0.73219 14.29396 14.09922 1.000 38.34785 171 ASP A CA 1
ATOM 2546 C C . ASP A 1 178 ? 0.77904 13.10885 15.05424 1.000 32.29798 171 ASP A C 1
ATOM 2547 O O . ASP A 1 178 ? -0.23921 12.71820 15.64810 1.000 30.71642 171 ASP A O 1
ATOM 2553 N N . VAL A 1 179 ? 1.97276 12.54936 15.20512 1.000 32.79992 172 VAL A N 1
ATOM 2554 C CA . VAL A 1 179 ? 2.25847 11.49053 16.17291 1.000 27.61655 172 VAL A CA 1
ATOM 2555 C C . VAL A 1 179 ? 2.59039 12.15209 17.50616 1.000 32.35442 172 VAL A C 1
ATOM 2556 O O . VAL A 1 179 ? 3.40834 13.08807 17.55492 1.000 33.53178 172 VAL A O 1
ATOM 2569 N N . ALA A 1 180 ? 1.94547 11.68728 18.57690 1.000 28.68645 173 ALA A N 1
ATOM 2570 C CA . ALA A 1 180 ? 2.19550 12.24873 19.89628 1.000 28.66901 173 ALA A CA 1
ATOM 2571 C C . ALA A 1 180 ? 3.31770 11.54469 20.65433 1.000 30.08817 173 ALA A C 1
ATOM 2572 O O . ALA A 1 180 ? 3.96043 12.15917 21.50746 1.000 31.82315 173 ALA A O 1
ATOM 2576 N N . TYR A 1 181 ? 3.52606 10.25171 20.40835 1.000 28.05636 174 TYR A N 1
ATOM 2577 C CA . TYR A 1 181 ? 4.46037 9.45647 21.18758 1.000 27.83660 174 TYR A CA 1
ATOM 2578 C C . TYR A 1 181 ? 4.84532 8.25816 20.34043 1.000 28.11699 174 TYR A C 1
ATOM 2579 O O . TYR A 1 181 ? 3.99057 7.72456 19.63134 1.000 28.18161 174 TYR A O 1
ATOM 2597 N N . THR A 1 182 ? 6.11186 7.82068 20.41317 1.000 27.50591 175 THR A N 1
ATOM 2598 C CA . THR A 1 182 ? 6.51593 6.59456 19.74604 1.000 29.08775 175 THR A CA 1
ATOM 2599 C C . THR A 1 182 ? 7.05261 5.57105 20.74167 1.000 30.39254 175 THR A C 1
ATOM 2600 O O . THR A 1 182 ? 7.88868 5.89476 21.59096 1.000 34.93455 175 THR A O 1
ATOM 2611 N N . ILE A 1 183 ? 6.56797 4.34140 20.63300 1.000 27.18512 176 ILE A N 1
ATOM 2612 C CA . ILE A 1 183 ? 7.11565 3.20667 21.36472 1.000 26.78436 176 ILE A CA 1
ATOM 2613 C C . ILE A 1 183 ? 8.24090 2.61822 20.52066 1.000 31.01329 176 ILE A C 1
ATOM 2614 O O . ILE A 1 183 ? 8.01876 2.22996 19.36911 1.000 32.29944 176 ILE A O 1
ATOM 2630 N N . ASP A 1 184 ? 9.43824 2.56509 21.07410 1.000 34.39636 177 ASP A N 1
ATOM 2631 C CA . ASP A 1 184 ? 10.61235 2.14478 20.33087 1.000 34.42996 177 ASP A CA 1
ATOM 2632 C C . ASP A 1 184 ? 11.08114 0.73862 20.66886 1.000 38.08485 177 ASP A C 1
ATOM 2633 O O . ASP A 1 184 ? 12.11037 0.30234 20.14072 1.000 42.59029 177 ASP A O 1
ATOM 2640 N N . ASP A 1 185 ? 10.35139 0.01451 21.49887 1.000 34.75449 178 ASP A N 1
ATOM 2641 C CA . ASP A 1 185 ? 10.72916 -1.31967 21.94285 1.000 32.50837 178 ASP A CA 1
ATOM 2642 C C . ASP A 1 185 ? 9.94202 -2.39522 21.20920 1.000 31.46071 178 ASP A C 1
ATOM 2643 O O . ASP A 1 185 ? 8.71510 -2.43057 21.28485 1.000 28.42637 178 ASP A O 1
ATOM 2652 N N . ALA A 1 186 ? 10.65574 -3.31598 20.55264 1.000 31.80921 179 ALA A N 1
ATOM 2653 C CA . ALA A 1 186 ? 9.99050 -4.33745 19.74588 1.000 31.37430 179 ALA A CA 1
ATOM 2654 C C . ALA A 1 186 ? 9.13903 -5.28468 20.59714 1.000 28.60828 179 ALA A C 1
ATOM 2655 O O . ALA A 1 186 ? 8.07132 -5.72729 20.16808 1.000 30.29309 179 ALA A O 1
ATOM 2662 N N . HIS A 1 187 ? 9.62006 -5.65009 21.78822 1.000 30.39938 180 HIS A N 1
ATOM 2663 C CA . HIS A 1 187 ? 8.84354 -6.57325 22.61843 1.000 29.02542 180 HIS A CA 1
ATOM 2664 C C . HIS A 1 187 ? 7.54804 -5.92131 23.10851 1.000 26.34721 180 HIS A C 1
ATOM 2665 O O . HIS A 1 187 ? 6.49073 -6.54759 23.04360 1.000 24.08103 180 HIS A O 1
ATOM 2674 N N . VAL A 1 188 ? 7.62087 -4.68680 23.59639 1.000 27.45183 181 VAL A N 1
ATOM 2675 C CA . VAL A 1 188 ? 6.40621 -3.94886 23.97436 1.000 26.30220 181 VAL A CA 1
ATOM 2676 C C . VAL A 1 188 ? 5.48045 -3.81197 22.78371 1.000 27.47919 181 VAL A C 1
ATOM 2677 O O . VAL A 1 188 ? 4.26366 -3.95028 22.89346 1.000 24.01201 181 VAL A O 1
ATOM 2690 N N . ALA A 1 189 ? 6.05250 -3.50334 21.62015 1.000 25.68621 182 ALA A N 1
ATOM 2691 C CA . ALA A 1 189 ? 5.24870 -3.33830 20.43542 1.000 25.44378 182 ALA A CA 1
ATOM 2692 C C . ALA A 1 189 ? 4.46501 -4.60045 20.15292 1.000 25.03973 182 ALA A C 1
ATOM 2693 O O . ALA A 1 189 ? 3.26579 -4.54310 19.85148 1.000 23.29225 182 ALA A O 1
ATOM 2700 N N . GLU A 1 190 ? 5.13439 -5.76761 20.23461 1.000 25.65458 183 GLU A N 1
ATOM 2701 C CA . GLU A 1 190 ? 4.42871 -7.01963 19.99907 1.000 23.63989 183 GLU A CA 1
ATOM 2702 C C . GLU A 1 190 ? 3.41862 -7.30781 21.11783 1.000 22.38059 183 GLU A C 1
ATOM 2703 O O . GLU A 1 190 ? 2.33712 -7.85728 20.86487 1.000 25.64776 183 GLU A O 1
ATOM 2715 N N . ALA A 1 191 ? 3.75482 -6.93634 22.35634 1.000 24.24543 184 ALA A N 1
ATOM 2716 C CA . ALA A 1 191 ? 2.84666 -7.17540 23.47201 1.000 22.12265 184 ALA A CA 1
ATOM 2717 C C . ALA A 1 191 ? 1.56964 -6.36002 23.30494 1.000 23.40282 184 ALA A C 1
ATOM 2718 O O . ALA A 1 191 ? 0.48336 -6.84598 23.63092 1.000 21.32697 184 ALA A O 1
ATOM 2725 N N . LEU A 1 192 ? 1.70597 -5.16636 22.72983 1.000 21.98900 185 LEU A N 1
ATOM 2726 C CA . LEU A 1 192 ? 0.53291 -4.32287 22.54568 1.000 22.27076 185 LEU A CA 1
ATOM 2727 C C . LEU A 1 192 ? -0.40091 -4.93585 21.52170 1.000 20.09827 185 LEU A C 1
ATOM 2728 O O . LEU A 1 192 ? -1.61694 -4.85113 21.65224 1.000 22.19592 185 LEU A O 1
ATOM 2744 N N . LEU A 1 193 ? 0.15332 -5.59512 20.48999 1.000 23.88569 186 LEU A N 1
ATOM 2745 C CA . LEU A 1 193 ? -0.68239 -6.27594 19.51002 1.000 21.21513 186 LEU A CA 1
ATOM 2746 C C . LEU A 1 193 ? -1.34169 -7.48114 20.14441 1.000 21.76114 186 LEU A C 1
ATOM 2747 O O . LEU A 1 193 ? -2.54250 -7.70866 19.99422 1.000 26.39615 186 LEU A O 1
ATOM 2763 N N . ASP A 1 194 ? -0.55640 -8.26158 20.89470 1.000 23.08230 187 ASP A N 1
ATOM 2764 C CA . ASP A 1 194 ? -1.08172 -9.39352 21.65296 1.000 24.29336 187 ASP A CA 1
ATOM 2765 C C . ASP A 1 194 ? -2.21971 -8.98601 22.59018 1.000 20.57255 187 ASP A C 1
ATOM 2766 O O . ASP A 1 194 ? -3.21878 -9.72702 22.74634 1.000 22.54068 187 ASP A O 1
ATOM 2775 N N . LEU A 1 195 ? -2.12178 -7.79337 23.18308 1.000 21.31744 188 LEU A N 1
ATOM 2776 C CA . LEU A 1 195 ? -3.21095 -7.27790 24.01019 1.000 19.25195 188 LEU A CA 1
ATOM 2777 C C . LEU A 1 195 ? -4.54622 -7.35405 23.30793 1.000 21.23100 188 LEU A C 1
ATOM 2778 O O . LEU A 1 195 ? -5.56554 -7.66767 23.93673 1.000 22.62830 188 LEU A O 1
ATOM 2794 N N . TYR A 1 196 ? -4.56723 -7.06524 21.98569 1.000 22.41282 189 TYR A N 1
ATOM 2795 C CA . TYR A 1 196 ? -5.83669 -6.98033 21.26226 1.000 24.84729 189 TYR A CA 1
ATOM 2796 C C . TYR A 1 196 ? -6.13166 -8.23838 20.46151 1.000 24.60594 189 TYR A C 1
ATOM 2797 O O . TYR A 1 196 ? -7.32031 -8.61488 20.30345 1.000 23.98534 189 TYR A O 1
ATOM 2815 N N . LEU A 1 197 ? -5.08409 -8.93458 19.99959 1.000 26.81239 190 LEU A N 1
ATOM 2816 C CA . LEU A 1 197 ? -5.24933 -10.01661 19.04363 1.000 30.92010 190 LEU A CA 1
ATOM 2817 C C . LEU A 1 197 ? -4.80051 -11.38165 19.54760 1.000 30.18740 190 LEU A C 1
ATOM 2818 O O . LEU A 1 197 ? -4.95574 -12.36847 18.81754 1.000 30.35073 190 LEU A O 1
ATOM 2834 N N . GLY A 1 198 ? -4.26179 -11.46397 20.76040 1.000 26.24621 191 GLY A N 1
ATOM 2835 C CA . GLY A 1 198 ? -3.67112 -12.67481 21.30116 1.000 27.70756 191 GLY A CA 1
ATOM 2836 C C . GLY A 1 198 ? -4.68172 -13.62444 21.91151 1.000 27.85935 191 GLY A C 1
ATOM 2837 O O . GLY A 1 198 ? -5.88199 -13.37779 21.95090 1.000 27.81753 191 GLY A O 1
ATOM 2841 N N . GLU A 1 199 ? -4.17618 -14.75945 22.37825 1.000 29.10905 192 GLU A N 1
ATOM 2842 C CA . GLU A 1 199 ? -5.06974 -15.73593 22.99956 1.000 29.89847 192 GLU A CA 1
ATOM 2843 C C . GLU A 1 199 ? -5.78280 -15.14969 24.20741 1.000 30.84734 192 GLU A C 1
ATOM 2844 O O . GLU A 1 199 ? -6.93627 -15.49880 24.46230 1.000 27.27636 192 GLU A O 1
ATOM 2856 N N . ASN A 1 200 ? -5.12943 -14.26428 24.96230 1.000 26.92073 193 ASN A N 1
ATOM 2857 C CA . ASN A 1 200 ? -5.73954 -13.64695 26.13007 1.000 28.77486 193 ASN A CA 1
ATOM 2858 C C . ASN A 1 200 ? -6.22332 -12.23075 25.85107 1.000 30.39491 193 ASN A C 1
ATOM 2859 O O . ASN A 1 200 ? -6.27479 -11.41801 26.76038 1.000 23.76374 193 ASN A O 1
ATOM 2870 N N . THR A 1 201 ? -6.61926 -11.95730 24.61303 1.000 26.16050 194 THR A N 1
ATOM 2871 C CA . THR A 1 201 ? -7.09098 -10.64419 24.21512 1.000 25.78009 194 THR A CA 1
ATOM 2872 C C . THR A 1 201 ? -8.12416 -10.06554 25.16914 1.000 23.94389 194 THR A C 1
ATOM 2873 O O . THR A 1 201 ? -9.11321 -10.72836 25.53022 1.000 23.85683 194 THR A O 1
ATOM 2884 N N . ILE A 1 202 ? -7.93549 -8.77606 25.46091 1.000 22.73096 195 ILE A N 1
ATOM 2885 C CA . ILE A 1 202 ? -8.93104 -7.98159 26.16572 1.000 22.29872 195 ILE A CA 1
ATOM 2886 C C . ILE A 1 202 ? -10.13986 -7.65173 25.31404 1.000 24.45686 195 ILE A C 1
ATOM 2887 O O . ILE A 1 202 ? -11.09027 -7.06437 25.82901 1.000 25.71417 195 ILE A O 1
ATOM 2903 N N . THR A 1 203 ? -10.10714 -7.98483 24.01032 1.000 23.39677 196 THR A N 1
ATOM 2904 C CA . THR A 1 203 ? -11.25881 -7.79493 23.13274 1.000 24.98861 196 THR A CA 1
ATOM 2905 C C . THR A 1 203 ? -11.53582 -9.03600 22.27497 1.000 24.45825 196 THR A C 1
ATOM 2906 O O . THR A 1 203 ? -11.24639 -9.07774 21.05986 1.000 25.44396 196 THR A O 1
ATOM 2917 N N . PRO A 1 204 ? -12.13334 -10.05416 22.87717 1.000 25.91907 197 PRO A N 1
ATOM 2918 C CA . PRO A 1 204 ? -12.56240 -11.22034 22.09441 1.000 28.30794 197 PRO A CA 1
ATOM 2919 C C . PRO A 1 204 ? -13.43143 -10.85039 20.90753 1.000 24.76186 197 PRO A C 1
ATOM 2920 O O . PRO A 1 204 ? -13.32426 -11.47620 19.84102 1.000 33.56214 197 PRO A O 1
ATOM 2931 N N . SER A 1 205 ? -14.25655 -9.81420 21.05604 1.000 27.74485 198 SER A N 1
ATOM 2932 C CA . SER A 1 205 ? -15.14556 -9.41117 19.97513 1.000 28.08952 198 SER A CA 1
ATOM 2933 C C . SER A 1 205 ? -14.35871 -8.95634 18.75733 1.000 30.62770 198 SER A C 1
ATOM 2934 O O . SER A 1 205 ? -14.70786 -9.32473 17.62983 1.000 30.05778 198 SER A O 1
ATOM 2942 N N . THR A 1 206 ? -13.28253 -8.15192 18.95808 1.000 24.86890 199 THR A N 1
ATOM 2943 C CA . THR A 1 206 ? -12.47759 -7.73500 17.81230 1.000 25.13460 199 THR A CA 1
ATOM 2944 C C . THR A 1 206 ? -11.77054 -8.92873 17.19199 1.000 28.92068 199 THR A C 1
ATOM 2945 O O . THR A 1 206 ? -11.68903 -9.05173 15.95006 1.000 30.40531 199 THR A O 1
ATOM 2956 N N . LEU A 1 207 ? -11.21510 -9.80636 18.03148 1.000 26.65275 200 LEU A N 1
ATOM 2957 C CA . LEU A 1 207 ? -10.52605 -10.96106 17.47214 1.000 29.18999 200 LEU A CA 1
ATOM 2958 C C . LEU A 1 207 ? -11.49647 -11.82888 16.67040 1.000 33.01899 200 LEU A C 1
ATOM 2959 O O . LEU A 1 207 ? -11.19162 -12.20453 15.53057 1.000 34.93185 200 LEU A O 1
ATOM 2975 N N . ALA A 1 208 ? -12.68990 -12.07778 17.21122 1.000 29.94862 201 ALA A N 1
ATOM 2976 C CA . ALA A 1 208 ? -13.70940 -12.84359 16.48242 1.000 32.88352 201 ALA A CA 1
ATOM 2977 C C . ALA A 1 208 ? -14.07785 -12.16318 15.16001 1.000 38.10441 201 ALA A C 1
ATOM 2978 O O . ALA A 1 208 ? -14.21961 -12.83124 14.13266 1.000 37.54446 201 ALA A O 1
ATOM 2982 N N . SER A 1 209 ? -14.21938 -10.83534 15.16091 1.000 33.49660 202 SER A N 1
ATOM 2983 C CA . SER A 1 209 ? -14.50385 -10.10475 13.92141 1.000 31.68098 202 SER A CA 1
ATOM 2984 C C . SER A 1 209 ? -13.37619 -10.26234 12.91198 1.000 41.99055 202 SER A C 1
ATOM 2985 O O . SER A 1 209 ? -13.62356 -10.47368 11.71229 1.000 37.13554 202 SER A O 1
ATOM 2993 N N . VAL A 1 210 ? -12.13002 -10.19950 13.38029 1.000 36.14586 203 VAL A N 1
ATOM 2994 C CA . VAL A 1 210 ? -10.99135 -10.30997 12.48580 1.000 37.17429 203 VAL A CA 1
ATOM 2995 C C . VAL A 1 210 ? -10.91104 -11.70740 11.88999 1.000 41.74127 203 VAL A C 1
ATOM 2996 O O . VAL A 1 210 ? -10.69546 -11.87821 10.68503 1.000 36.64495 203 VAL A O 1
ATOM 3009 N N . ALA A 1 211 ? -11.02244 -12.72879 12.73695 1.000 34.45355 204 ALA A N 1
ATOM 3010 C CA . ALA A 1 211 ? -10.91611 -14.10210 12.24910 1.000 38.16712 204 ALA A CA 1
ATOM 3011 C C . ALA A 1 211 ? -11.98132 -14.38525 11.19689 1.000 40.89589 204 ALA A C 1
ATOM 3012 O O . ALA A 1 211 ? -11.69423 -14.93885 10.13123 1.000 47.40717 204 ALA A O 1
ATOM 3019 N N . GLU A 1 212 ? -13.22662 -14.00043 11.47818 1.000 39.05187 205 GLU A N 1
ATOM 3020 C CA . GLU A 1 212 ? -14.27001 -14.11352 10.46281 1.000 45.84106 205 GLU A CA 1
ATOM 3021 C C . GLU A 1 212 ? -13.79235 -13.53814 9.13406 1.000 48.92634 205 GLU A C 1
ATOM 3022 O O . GLU A 1 212 ? -13.85812 -14.19613 8.08768 1.000 48.42372 205 GLU A O 1
ATOM 3034 N N . ALA A 1 213 ? -13.28275 -12.30252 9.16772 1.000 43.30619 206 ALA A N 1
ATOM 3035 C CA . ALA A 1 213 ? -12.89316 -11.62015 7.93692 1.000 38.51973 206 ALA A CA 1
ATOM 3036 C C . ALA A 1 213 ? -11.79568 -12.36655 7.19202 1.000 45.00845 206 ALA A C 1
ATOM 3037 O O . ALA A 1 213 ? -11.76831 -12.36960 5.95601 1.000 50.62970 206 ALA A O 1
ATOM 3044 N N . ILE A 1 214 ? -10.87359 -12.99185 7.91610 1.000 44.83967 207 ILE A N 1
ATOM 3045 C CA . ILE A 1 214 ? -9.80306 -13.74519 7.26621 1.000 45.80285 207 ILE A CA 1
ATOM 3046 C C . ILE A 1 214 ? -10.32780 -15.07626 6.73465 1.000 56.06721 207 ILE A C 1
ATOM 3047 O O . ILE A 1 214 ? -10.08497 -15.44000 5.57785 1.000 51.72846 207 ILE A O 1
ATOM 3063 N N . ALA A 1 215 ? -11.08254 -15.80440 7.56467 1.000 51.55220 208 ALA A N 1
ATOM 3064 C CA . ALA A 1 215 ? -11.58123 -17.11832 7.17408 1.000 56.23171 208 ALA A CA 1
ATOM 3065 C C . ALA A 1 215 ? -12.53788 -17.07546 5.98853 1.000 59.22906 208 ALA A C 1
ATOM 3066 O O . ALA A 1 215 ? -12.73603 -18.10426 5.33454 1.000 60.77716 208 ALA A O 1
ATOM 3073 N N . ALA A 1 216 ? -13.14535 -15.92941 5.70383 1.000 63.42201 209 ALA A N 1
ATOM 3074 C CA . ALA A 1 216 ? -14.06306 -15.81145 4.57520 1.000 72.20527 209 ALA A CA 1
ATOM 3075 C C . ALA A 1 216 ? -13.46365 -14.90371 3.50109 1.000 75.49044 209 ALA A C 1
ATOM 3076 O O . ALA A 1 216 ? -14.05943 -14.69932 2.44222 1.000 85.44685 209 ALA A O 1
#

Nearest PDB structures (foldseek):
  8dld-assembly1_A  TM=1.005E+00  e=1.118E-42  Physcomitrium patens
  5wl3-assembly2_B  TM=9.522E-01  e=4.541E-27  unidentified
  5wkr-assembly2_B  TM=9.441E-01  e=4.262E-26  unidentified
  5wl6-assembly2_B  TM=9.505E-01  e=3.001E-25  unidentified
  1eyp-assembly1_A  TM=9.177E-01  e=8.183E-20  Medicago sativa

Organism: Physcomitrium patens (NCBI:txid3218)

InterPro domains:
  IPR016087 Chalcone isomerase [PF02431] (8-207)
  IPR016088 Chalcone isomerase, 3-layer sandwich [G3DSA:3.50.70.10] (8-189)
  IPR016089 Chalcone isomerase, orthogonal bundle domain superfamily [G3DSA:1.10.890.20] (56-208)
  IPR036298 Chalcone isomerase superfamily [SSF54626] (5-207)
  IPR044191 Chalcone--flavonone isomerase 3-like [PTHR47588] (1-209)

Foldseek 3Di:
DQWDQFVNATDGQWDAAAPHDAIWGFQFWFFFWDDDPNHIDTWKTKTKTWHPCLLVLLVVLAQPDLVLQLDPPSPNLVSSLPRFTKMKMKIFTAAWFAQLVVLVVLLVQLQVQCVVVVNDDPVNNVLSVVSSVLRHVGTGHGQKMWMWICNDLQKTFIAIDGHPDHGNHGSDMRRGNSSSSSSSCCCRNSPHSTPRRNSRNSVSSRD

B-factor: mean 37.61, std 14.66, range [17.02, 129.47]

Solvent-accessible surface area: 10393 Å² total; per-residue (Å²): 145,150,76,29,126,5,66,128,41,77,0,44,26,107,21,66,2,12,84,20,115,35,91,0,35,30,24,0,87,8,29,7,49,49,109,103,161,115,90,149,52,135,18,3,0,1,0,1,2,0,44,72,50,1,59,104,84,3,98,136,32,138,72,39,79,35,84,70,0,50,110,90,133,36,35,0,7,135,60,0,20,99,8,101,19,32,7,0,0,21,3,4,2,37,98,23,34,147,0,98,53,17,0,44,58,8,32,45,30,0,88,81,38,4,81,121,95,124,70,52,105,126,115,8,77,85,22,1,87,98,0,16,118,30,0,100,94,78,94,0,66,152,9,12,0,0,0,0,3,5,26,62,115,48,16,0,61,0,1,40,14,121,129,79,112,71,13,158,100,35,57,52,54,4,122,23,39,65,0,0,74,8,0,7,39,3,4,0,0,73,115,17,73,0,90,45,0,5,38,25,0,0,100,51,10,12,104

Radius of gyration: 16.06 Å; Cα contacts (8 Å, |Δi|>4): 449; chains: 1; bounding box: 38×38×40 Å

Sequence (207 aa):
PQVVKVEDIDFATKFTPPTGSTELDLIGYGNTGMMEIETVEIRFTAIIGFYAEPSISEHLQKWKGTPSSNLVEDDSGFHKELIQAPVEKAVRISIIKGIKGLLPYGSALQSSSLRDRLVNNDLFEEEEEEALEKLAEFFQPHNLPKGTNIIYHWATPSSVKVSSLSEEGKMPEDVAYTIDDAHVAEALLDLYLGENTITPSTLASVAEAIAA

Secondary structure (DSSP, 8-state):
--EEEETTEEEESEE--TT-SS-EEEEEEEEEEEEETTEEEEEEEEEEEE-TTHHHHTGGGTTS-HHHHHSTTSSHHHHHHH-SS-EEEEEEESS-EEHHHHHHHHHHHHHHHHHHTT---HHHHHHHHHHHHHHTT-EE-TT-EEEEEESSTT-EEEEEE-TTS--SS--EEE--HHHHHHHHHHHHSTT-S-HHHHHHHHHHHH-